Protein AF-A0A8J5L240-F1 (afdb_monomer_lite)

Sequence (210 aa):
MGSSSPYKAAVGHNPSRNGPIWKESAKKPLSAQRRGGAVAVGLLALLLVGMILLATPMNSKGSAAGSLTQFDRKSKRNHVVVVASVRSQPTVEFVDKTEVIWQIPESPPAVVFIAHGCNYRAANFWDRSAHCPHCVGLPEDRLIVLNALGHRFAVIAVSSLGRCWSIEKDVGIAKGILQWWIENHELQKLLSQLWELHPVVILFLRWQRR

Radius of gyration: 29.82 Å; chains: 1; bounding box: 41×69×92 Å

pLDDT: mean 73.36, std 23.27, range [33.47, 98.62]

Organism: Zingiber officinale (NCBI:txid94328)

Foldseek 3Di:
DDDDDDDDDDDDDDDDDDDDDDDDDDDDDDDDDDDDPDPVVVVVVVVVVVVVVVPDDPPDDDDDDDDPPPPVPVVVVVLVVLLVPQDDQWAWDADPNKIKIWDAFPPALAEAEDEDAAQDHLLCLGDQDPNHPPRDPPPVNVSVVSNCVSNRHIYMYIGFPDRHDDPVGRVVVVVVVVVVVCVVVVVVVSCVVVVVPDPVPVVPPVVVPD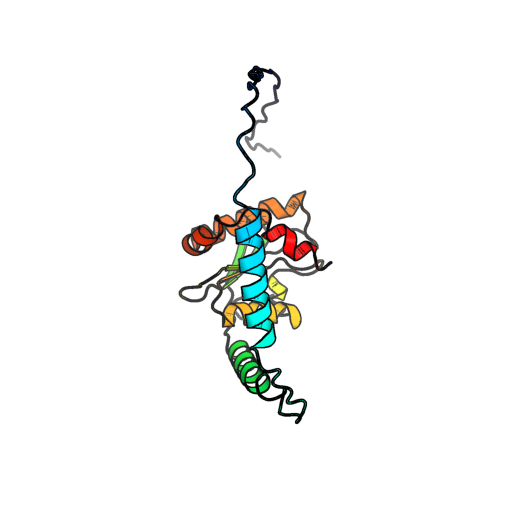

Structure (mmCIF, N/CA/C/O backbone):
data_AF-A0A8J5L240-F1
#
_entry.id   AF-A0A8J5L240-F1
#
loop_
_atom_site.group_PDB
_atom_site.id
_atom_site.type_symbol
_atom_site.label_atom_id
_atom_site.label_alt_id
_atom_site.label_comp_id
_atom_site.label_asym_id
_atom_site.label_entity_id
_atom_site.label_seq_id
_atom_site.pdbx_PDB_ins_code
_atom_site.Cartn_x
_atom_site.Cartn_y
_atom_site.Cartn_z
_atom_site.occupancy
_atom_site.B_iso_or_equiv
_atom_site.auth_seq_id
_atom_site.auth_comp_id
_atom_site.auth_asym_id
_atom_site.auth_atom_id
_atom_site.pdbx_PDB_model_num
ATOM 1 N N . MET A 1 1 ? -3.287 2.514 -39.483 1.00 40.97 1 MET A N 1
ATOM 2 C CA . MET A 1 1 ? -3.194 3.795 -40.216 1.00 40.97 1 MET A CA 1
ATOM 3 C C . MET A 1 1 ? -3.961 4.849 -39.421 1.00 40.97 1 MET A C 1
ATOM 5 O O . MET A 1 1 ? -5.132 4.609 -39.188 1.00 40.97 1 MET A O 1
ATOM 9 N N . GLY A 1 2 ? -3.276 5.916 -38.968 1.00 40.31 2 GLY A N 1
ATOM 10 C CA . GLY A 1 2 ? -3.800 7.170 -38.364 1.00 40.31 2 GLY A CA 1
ATOM 11 C C . GLY A 1 2 ? -4.548 7.038 -37.024 1.00 40.31 2 GLY A C 1
ATOM 12 O O . GLY A 1 2 ? -5.633 6.486 -37.015 1.00 40.31 2 GLY A O 1
ATOM 13 N N . SER A 1 3 ? -4.074 7.395 -35.821 1.00 38.78 3 SER A N 1
ATOM 14 C CA . SER A 1 3 ? -3.373 8.574 -35.265 1.00 38.78 3 SER A CA 1
ATOM 15 C C . SER A 1 3 ? -4.182 9.882 -35.242 1.00 38.78 3 SER A C 1
ATOM 17 O O . SER A 1 3 ? -4.259 10.545 -36.268 1.00 38.78 3 SER A O 1
ATOM 19 N N . SER A 1 4 ? -4.642 10.306 -34.055 1.00 46.09 4 SER A N 1
ATOM 20 C CA . SER A 1 4 ? -4.332 11.638 -33.490 1.00 46.09 4 SER A CA 1
ATOM 21 C C . SER A 1 4 ? -4.937 11.834 -32.091 1.00 46.09 4 SER A C 1
ATOM 23 O O . SER A 1 4 ? -6.152 11.857 -31.919 1.00 46.09 4 SER A O 1
ATOM 25 N N . SER A 1 5 ? -4.044 12.004 -31.115 1.00 40.59 5 SER A N 1
ATOM 26 C CA . SER A 1 5 ? -4.265 12.460 -29.736 1.00 40.59 5 SER A CA 1
ATOM 27 C C . SER A 1 5 ? -4.001 13.974 -29.656 1.00 40.59 5 SER A C 1
ATOM 29 O O . SER A 1 5 ? -3.077 14.427 -30.341 1.00 40.59 5 SER A O 1
ATOM 31 N N . PRO A 1 6 ? -4.728 14.772 -28.846 1.00 51.09 6 PRO A N 1
ATOM 32 C CA . PRO A 1 6 ? -4.444 16.190 -28.696 1.00 51.09 6 PRO A CA 1
ATOM 33 C C . PRO A 1 6 ? -3.848 16.496 -27.313 1.00 51.09 6 PRO A C 1
ATOM 35 O O . PRO A 1 6 ? -4.563 16.854 -26.386 1.00 51.09 6 PRO A O 1
ATOM 38 N N . TYR A 1 7 ? -2.522 16.445 -27.188 1.00 41.25 7 TYR A N 1
ATOM 39 C CA . TYR A 1 7 ? -1.816 17.199 -26.147 1.00 41.25 7 TYR A CA 1
ATOM 40 C C . TYR A 1 7 ? -0.719 18.034 -26.806 1.00 41.25 7 TYR A C 1
ATOM 42 O O . TYR A 1 7 ? 0.295 17.521 -27.274 1.00 41.25 7 TYR A O 1
ATOM 50 N N . LYS A 1 8 ? -0.976 19.343 -26.898 1.00 47.31 8 LYS A N 1
ATOM 51 C CA . LYS A 1 8 ? -0.022 20.349 -27.369 1.00 47.31 8 LYS A CA 1
ATOM 52 C C . LYS A 1 8 ? 0.970 20.679 -26.258 1.00 47.31 8 LYS A C 1
ATOM 54 O O . LYS A 1 8 ? 0.575 21.020 -25.147 1.00 47.31 8 LYS A O 1
ATOM 59 N N . ALA A 1 9 ? 2.248 20.632 -26.615 1.00 38.47 9 ALA A N 1
ATOM 60 C CA . ALA A 1 9 ? 3.350 21.215 -25.870 1.00 38.47 9 ALA A CA 1
ATOM 61 C C . ALA A 1 9 ? 3.319 22.751 -25.967 1.00 38.47 9 ALA A C 1
ATOM 63 O O . ALA A 1 9 ? 3.011 23.300 -27.027 1.00 38.47 9 ALA A O 1
ATOM 64 N N . ALA A 1 10 ? 3.706 23.429 -24.887 1.00 46.34 10 ALA A N 1
ATOM 65 C CA . ALA A 1 10 ? 4.115 24.827 -24.914 1.00 46.34 10 ALA A CA 1
ATOM 66 C C . ALA A 1 10 ? 5.510 24.956 -24.291 1.00 46.34 10 ALA A C 1
ATOM 68 O O . ALA A 1 10 ? 5.803 24.407 -23.230 1.00 46.34 10 ALA A O 1
ATOM 69 N N . VAL A 1 11 ? 6.358 25.644 -25.048 1.00 41.69 11 VAL A N 1
ATOM 70 C CA . VAL A 1 11 ? 7.781 25.916 -24.852 1.00 41.69 11 VAL A CA 1
ATOM 71 C C . VAL A 1 11 ? 7.955 27.111 -23.908 1.00 41.69 11 VAL A C 1
ATOM 73 O O . VAL A 1 11 ? 7.064 27.948 -23.782 1.00 41.69 11 VAL A O 1
ATOM 76 N N . GLY A 1 12 ? 9.087 27.137 -23.203 1.00 39.06 12 GLY A N 1
ATOM 77 C CA . GLY A 1 12 ? 9.331 27.979 -22.035 1.00 39.06 12 GLY A CA 1
ATOM 78 C C . GLY A 1 12 ? 9.670 29.447 -22.290 1.00 39.06 12 GLY A C 1
ATOM 79 O O . GLY A 1 12 ? 9.926 29.863 -23.411 1.00 39.06 12 GLY A O 1
ATOM 80 N N . HIS A 1 13 ? 9.736 30.192 -21.183 1.00 37.59 13 HIS A N 1
ATOM 81 C CA . HIS A 1 13 ? 10.473 31.445 -21.019 1.00 37.59 13 HIS A CA 1
ATOM 82 C C . HIS A 1 13 ? 10.698 31.725 -19.515 1.00 37.59 13 HIS A C 1
ATOM 84 O O . HIS A 1 13 ? 9.761 31.760 -18.726 1.00 37.59 13 HIS A O 1
ATOM 90 N N . ASN A 1 14 ? 11.957 31.933 -19.135 1.00 40.25 14 ASN A N 1
ATOM 91 C CA . ASN A 1 14 ? 12.464 32.606 -17.925 1.00 40.25 14 ASN A CA 1
ATOM 92 C C . ASN A 1 14 ? 13.691 33.396 -18.452 1.00 40.25 14 ASN A C 1
ATOM 94 O O . ASN A 1 14 ? 14.345 32.837 -19.340 1.00 40.25 14 ASN A O 1
ATOM 98 N N . PRO A 1 15 ? 14.062 34.622 -18.013 1.00 47.97 15 PRO A N 1
ATOM 99 C CA . PRO A 1 15 ? 13.986 35.099 -16.631 1.00 47.97 15 PRO A CA 1
ATOM 100 C C . PRO A 1 15 ? 13.636 36.588 -16.430 1.00 47.97 15 PRO A C 1
ATOM 102 O O . PRO A 1 15 ? 13.846 37.417 -17.307 1.00 47.97 15 PRO A O 1
ATOM 105 N N . SER A 1 16 ? 13.235 36.975 -15.214 1.00 37.78 16 SER A N 1
ATOM 106 C CA . SER A 1 16 ? 13.633 38.291 -14.695 1.00 37.78 16 SER A CA 1
ATOM 107 C C . SER A 1 16 ? 13.698 38.335 -13.174 1.00 37.78 16 SER A C 1
ATOM 109 O O . SER A 1 16 ? 12.763 37.977 -12.462 1.00 37.78 16 SER A O 1
ATOM 111 N N . ARG A 1 17 ? 14.856 38.814 -12.719 1.00 48.28 17 ARG A N 1
ATOM 112 C CA . ARG A 1 17 ? 15.214 39.220 -11.360 1.00 48.28 17 ARG A CA 1
ATOM 113 C C . ARG A 1 17 ? 14.280 40.332 -10.894 1.00 48.28 17 ARG A C 1
ATOM 115 O O . ARG A 1 17 ? 13.926 41.167 -11.715 1.00 48.28 17 ARG A O 1
ATOM 122 N N . ASN A 1 18 ? 13.973 40.349 -9.595 1.00 43.91 18 ASN A N 1
ATOM 123 C CA . ASN A 1 18 ? 13.838 41.542 -8.746 1.00 43.91 18 ASN A CA 1
ATOM 124 C C . ASN A 1 18 ? 13.641 41.086 -7.289 1.00 43.91 18 ASN A C 1
ATOM 126 O O . ASN A 1 18 ? 12.533 40.769 -6.869 1.00 43.91 18 ASN A O 1
ATOM 130 N N . GLY A 1 19 ? 14.736 41.012 -6.528 1.00 42.06 19 GLY A N 1
ATOM 131 C CA . GLY A 1 19 ? 14.705 40.829 -5.074 1.00 42.06 19 GLY A CA 1
ATOM 132 C C . GLY A 1 19 ? 14.864 42.180 -4.361 1.00 42.06 19 GLY A C 1
ATOM 133 O O . GLY A 1 19 ? 15.655 43.001 -4.830 1.00 42.06 19 GLY A O 1
ATOM 134 N N . PRO A 1 20 ? 14.143 42.447 -3.259 1.00 45.44 20 PRO A N 1
ATOM 135 C CA . PRO A 1 20 ? 14.285 43.692 -2.515 1.00 45.44 20 PRO A CA 1
ATOM 136 C C . PRO A 1 20 ? 15.550 43.711 -1.641 1.00 45.44 20 PRO A C 1
ATOM 138 O O . PRO A 1 20 ? 15.867 42.765 -0.921 1.00 45.44 20 PRO A O 1
ATOM 141 N N . ILE A 1 21 ? 16.246 44.844 -1.725 1.00 44.38 21 ILE A N 1
ATOM 142 C CA . ILE A 1 21 ? 17.430 45.246 -0.961 1.00 44.38 21 ILE A CA 1
ATOM 143 C C . ILE A 1 21 ? 17.012 45.573 0.480 1.00 44.38 21 ILE A C 1
ATOM 145 O O . ILE A 1 21 ? 16.313 46.559 0.715 1.00 44.38 21 ILE A O 1
ATOM 149 N N . TRP A 1 22 ? 17.468 44.781 1.452 1.00 41.97 22 TRP A N 1
ATOM 150 C CA . TRP A 1 22 ? 17.340 45.102 2.875 1.00 41.97 22 TRP A CA 1
ATOM 151 C C . TRP A 1 22 ? 18.554 45.916 3.332 1.00 41.97 22 TRP A C 1
ATOM 153 O O . TRP A 1 22 ? 19.689 45.455 3.259 1.00 41.97 22 TRP A O 1
ATOM 163 N N . LYS A 1 23 ? 18.304 47.151 3.781 1.00 41.19 23 LYS A N 1
ATOM 164 C CA . LYS A 1 23 ? 19.306 48.043 4.379 1.00 41.19 23 LYS A CA 1
ATOM 165 C C . LYS A 1 23 ? 19.602 47.608 5.816 1.00 41.19 23 LYS A C 1
ATOM 167 O O . LYS A 1 23 ? 18.702 47.582 6.655 1.00 41.19 23 LYS A O 1
ATOM 172 N N . GLU A 1 24 ? 20.868 47.329 6.104 1.00 44.94 24 GLU A N 1
ATOM 173 C CA . GLU A 1 24 ? 21.379 47.136 7.461 1.00 44.94 24 GLU A CA 1
ATOM 174 C C . GLU A 1 24 ? 21.192 48.417 8.280 1.00 44.94 24 GLU A C 1
ATOM 176 O O . GLU A 1 24 ? 21.749 49.471 7.975 1.00 44.94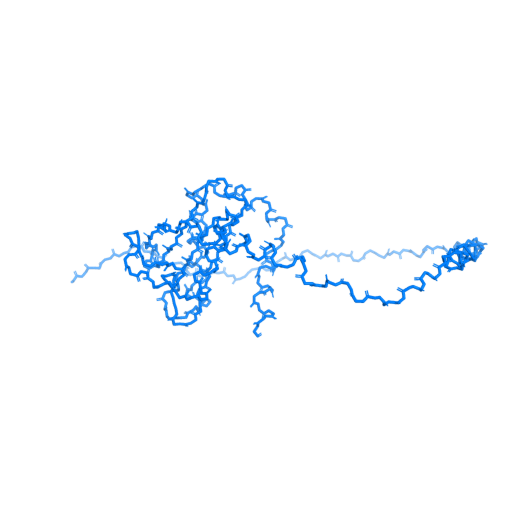 24 GLU A O 1
ATOM 181 N N . SER A 1 25 ? 20.379 48.327 9.332 1.00 50.06 25 SER A N 1
ATOM 182 C CA . SER A 1 25 ? 20.249 49.383 10.332 1.00 50.06 25 SER A CA 1
ATOM 183 C C . SER A 1 25 ? 21.157 49.064 11.515 1.00 50.06 25 SER A C 1
ATOM 185 O O . SER A 1 25 ? 20.955 48.081 12.231 1.00 50.06 25 SER A O 1
ATOM 187 N N . ALA A 1 26 ? 22.166 49.914 11.701 1.00 48.47 26 ALA A N 1
ATOM 188 C CA . ALA A 1 26 ? 23.114 49.887 12.803 1.00 48.47 26 ALA A CA 1
ATOM 189 C C . ALA A 1 26 ? 22.396 49.946 14.163 1.00 48.47 26 ALA A C 1
ATOM 191 O O . ALA A 1 26 ? 21.621 50.865 14.440 1.00 48.47 26 ALA A O 1
ATOM 192 N N . LYS A 1 27 ? 22.681 48.976 15.038 1.00 52.91 27 LYS A N 1
ATOM 193 C CA . LYS A 1 27 ? 22.250 48.992 16.441 1.00 52.91 27 LYS A CA 1
ATOM 194 C C . LYS A 1 27 ? 23.329 49.670 17.288 1.00 52.91 27 LYS A C 1
ATOM 196 O O . LYS A 1 27 ? 24.490 49.273 17.259 1.00 52.91 27 LYS A O 1
ATOM 201 N N . LYS A 1 28 ? 22.929 50.707 18.028 1.00 49.66 28 LYS A N 1
ATOM 202 C CA . LYS A 1 28 ? 23.760 51.425 19.009 1.00 49.66 28 LYS A CA 1
ATOM 203 C C . LYS A 1 28 ? 24.126 50.508 20.193 1.00 49.66 28 LYS A C 1
ATOM 205 O O . LYS A 1 28 ? 23.319 49.645 20.543 1.00 49.66 28 LYS A O 1
ATOM 210 N N . PRO A 1 29 ? 25.291 50.701 20.839 1.00 43.31 29 PRO A N 1
ATOM 211 C CA . PRO A 1 29 ? 25.704 49.884 21.976 1.00 43.31 29 PRO A CA 1
ATOM 212 C C . PRO A 1 29 ? 24.868 50.215 23.219 1.00 43.31 29 PRO A C 1
ATOM 214 O O . PRO A 1 29 ? 24.794 51.373 23.632 1.00 43.31 29 PRO A O 1
ATOM 217 N N . LEU A 1 30 ? 24.250 49.193 23.823 1.00 56.66 30 LEU A N 1
ATOM 218 C CA . LEU A 1 30 ? 23.665 49.313 25.155 1.00 56.66 30 LEU A CA 1
ATOM 219 C C . LEU A 1 30 ? 24.759 49.218 26.220 1.00 56.66 30 LEU A C 1
ATOM 221 O O . LEU A 1 30 ? 25.597 48.318 26.230 1.00 56.66 30 LEU A O 1
ATOM 225 N N . SER A 1 31 ? 24.693 50.193 27.112 1.00 48.00 31 SER A N 1
ATOM 226 C CA . SER A 1 31 ? 25.508 50.433 28.290 1.00 48.00 31 SER A CA 1
ATOM 227 C C . SER A 1 31 ? 25.600 49.246 29.250 1.00 48.00 31 SER A C 1
ATOM 229 O O . SER A 1 31 ? 24.626 48.547 29.523 1.00 48.00 31 SER A O 1
ATOM 231 N N . ALA A 1 32 ? 26.790 49.105 29.830 1.00 53.09 32 ALA A N 1
ATOM 232 C CA . ALA A 1 32 ? 27.123 48.210 30.923 1.00 53.09 32 ALA A CA 1
ATOM 233 C C . ALA A 1 32 ? 26.253 48.463 32.172 1.00 53.09 32 ALA A C 1
ATOM 235 O O . ALA A 1 32 ? 26.312 49.535 32.770 1.00 53.09 32 ALA A O 1
ATOM 236 N N . GLN A 1 33 ? 25.502 47.446 32.604 1.00 46.19 33 GLN A N 1
ATOM 237 C CA . GLN A 1 33 ? 24.712 47.464 33.839 1.00 46.19 33 GLN A CA 1
ATOM 238 C C . GLN A 1 33 ? 25.221 46.375 34.806 1.00 46.19 33 GLN A C 1
ATOM 240 O O . GLN A 1 33 ? 25.010 45.181 34.606 1.00 46.19 33 GLN A O 1
ATOM 245 N N . ARG A 1 34 ? 25.944 46.841 35.834 1.00 43.62 34 ARG A N 1
ATOM 246 C CA . ARG A 1 34 ? 26.212 46.275 37.177 1.00 43.62 34 ARG A CA 1
ATOM 247 C C . ARG A 1 34 ? 26.045 44.755 37.394 1.00 43.62 34 ARG A C 1
ATOM 249 O O . ARG A 1 34 ? 24.961 44.253 37.676 1.00 43.62 34 ARG A O 1
ATOM 256 N N . ARG A 1 35 ? 27.189 44.056 37.443 1.00 52.66 35 ARG A N 1
ATOM 257 C CA . ARG A 1 35 ? 27.380 42.745 38.093 1.00 52.66 35 ARG A CA 1
ATOM 258 C C . ARG A 1 35 ? 27.406 42.925 39.616 1.00 52.66 35 ARG A C 1
ATOM 260 O O . ARG A 1 35 ? 28.213 43.702 40.112 1.00 52.66 35 ARG A O 1
ATOM 267 N N . GLY A 1 36 ? 26.559 42.197 40.344 1.00 46.62 36 GLY A N 1
ATOM 268 C CA . GLY A 1 36 ? 26.600 42.191 41.814 1.00 46.62 36 GLY A CA 1
ATOM 269 C C . GLY A 1 36 ? 25.682 41.199 42.541 1.00 46.62 36 GLY A C 1
ATOM 270 O O . GLY A 1 36 ? 25.883 40.992 43.727 1.00 46.62 36 GLY A O 1
ATOM 271 N N . GLY A 1 37 ? 24.710 40.558 41.871 1.00 51.00 37 GLY A N 1
ATOM 272 C CA . GLY A 1 37 ? 23.744 39.658 42.537 1.00 51.00 37 GLY A CA 1
ATOM 273 C C . GLY A 1 37 ? 23.806 38.170 42.159 1.00 51.00 37 GLY A C 1
ATOM 274 O O . GLY A 1 37 ? 23.233 37.341 42.855 1.00 51.00 37 GLY A O 1
ATOM 275 N N . ALA A 1 38 ? 24.496 37.797 41.075 1.00 52.69 38 ALA A N 1
ATOM 276 C CA . ALA A 1 38 ? 24.389 36.445 40.504 1.00 52.69 38 ALA A CA 1
ATOM 277 C C . ALA A 1 38 ? 25.255 35.375 41.202 1.00 52.69 38 ALA A C 1
ATOM 279 O O . ALA A 1 38 ? 24.983 34.185 41.071 1.00 52.69 38 ALA A O 1
ATOM 280 N N . VAL A 1 39 ? 26.287 35.774 41.953 1.00 56.56 39 VAL A N 1
ATOM 281 C CA . VAL A 1 39 ? 27.244 34.819 42.545 1.00 56.56 39 VAL A CA 1
ATOM 282 C C . VAL A 1 39 ? 26.660 34.127 43.785 1.00 56.56 39 VAL A C 1
ATOM 284 O O . VAL A 1 39 ? 26.880 32.936 43.985 1.00 56.56 39 VAL A O 1
ATOM 287 N N . ALA A 1 40 ? 25.848 34.834 44.577 1.00 56.81 40 ALA A N 1
ATOM 288 C CA . ALA A 1 40 ? 25.258 34.284 45.799 1.00 56.81 40 ALA A CA 1
ATOM 289 C C . ALA A 1 40 ? 24.160 33.238 45.519 1.00 56.81 40 ALA A C 1
ATOM 291 O O . ALA A 1 40 ? 24.070 32.234 46.221 1.00 56.81 40 ALA A O 1
ATOM 292 N N . VAL A 1 41 ? 23.362 33.428 44.460 1.00 60.50 41 VAL A N 1
ATOM 293 C CA . VAL A 1 41 ? 22.270 32.503 44.097 1.00 60.50 41 VAL A CA 1
ATOM 294 C C . VAL A 1 41 ? 22.816 31.190 43.526 1.00 60.50 41 VAL A C 1
ATOM 296 O O . VAL A 1 41 ? 22.300 30.119 43.841 1.00 60.50 41 VAL A O 1
ATOM 299 N N . GLY A 1 42 ? 23.898 31.253 42.740 1.00 66.62 42 GLY A N 1
ATOM 300 C CA . GLY A 1 42 ? 24.542 30.059 42.184 1.00 66.62 42 GLY A CA 1
ATOM 301 C C . GLY A 1 42 ? 25.117 29.131 43.259 1.00 66.62 42 GLY A C 1
ATOM 302 O O . GLY A 1 42 ? 24.939 27.917 43.183 1.00 66.62 42 GLY A O 1
ATOM 303 N N . LEU A 1 43 ? 25.746 29.694 44.296 1.00 67.56 43 LEU A N 1
ATOM 304 C CA . LEU A 1 43 ? 26.303 28.915 45.408 1.00 67.56 43 LEU A CA 1
ATOM 305 C C . LEU A 1 43 ? 25.214 28.231 46.246 1.00 67.56 43 LEU A C 1
ATOM 307 O O . LEU A 1 43 ? 25.375 27.071 46.620 1.00 67.56 43 LEU A O 1
ATOM 311 N N . LEU A 1 44 ? 24.084 28.904 46.487 1.00 72.06 44 LEU A N 1
ATOM 312 C CA . LEU A 1 44 ? 22.970 28.318 47.238 1.00 72.06 44 LEU A CA 1
ATOM 313 C C . LEU A 1 44 ? 22.322 27.142 46.486 1.00 72.06 44 LEU A C 1
ATOM 315 O O . LEU A 1 44 ? 22.012 26.118 47.091 1.00 72.06 44 LEU A O 1
ATOM 319 N N . ALA A 1 45 ? 22.172 27.255 45.162 1.00 76.19 45 ALA A N 1
ATOM 320 C CA . ALA A 1 45 ? 21.632 26.180 44.328 1.00 76.19 45 ALA A CA 1
ATOM 321 C C . ALA A 1 45 ? 22.539 24.935 44.317 1.00 76.19 45 ALA A C 1
ATOM 323 O O . ALA A 1 45 ? 22.045 23.812 44.413 1.00 76.19 45 ALA A O 1
ATOM 324 N N . LEU A 1 46 ? 23.864 25.119 44.260 1.00 76.88 46 LEU A N 1
ATOM 325 C CA . LEU A 1 46 ? 24.824 24.009 44.296 1.00 76.88 46 LEU A CA 1
ATOM 326 C C . LEU A 1 46 ? 24.825 23.280 45.647 1.00 76.88 46 LEU A C 1
ATOM 328 O O . LEU A 1 46 ? 24.885 22.051 45.675 1.00 76.88 46 LEU A O 1
ATOM 332 N N . LEU A 1 47 ? 24.695 24.014 46.758 1.00 80.00 47 LEU A N 1
ATOM 333 C CA . LEU A 1 47 ? 24.581 23.414 48.091 1.00 80.00 47 LEU A CA 1
ATOM 334 C C . LEU A 1 47 ? 23.296 22.585 48.240 1.00 80.00 47 LEU A C 1
ATOM 336 O O . LEU A 1 47 ? 23.339 21.486 48.792 1.00 80.00 47 LEU A O 1
ATOM 340 N N . LEU A 1 48 ? 22.169 23.062 47.700 1.00 79.81 48 LEU A N 1
ATOM 341 C CA . LEU A 1 48 ? 20.902 22.321 47.727 1.00 79.81 48 LEU A CA 1
ATOM 342 C C . LEU A 1 48 ? 20.969 21.021 46.910 1.00 79.81 48 LEU A C 1
ATOM 344 O O . LEU A 1 48 ? 20.523 19.980 47.388 1.00 79.81 48 LEU A O 1
ATOM 348 N N . VAL A 1 49 ? 21.573 21.045 45.717 1.00 80.88 49 VAL A N 1
ATOM 349 C CA . VAL A 1 49 ? 21.760 19.832 44.897 1.00 80.88 49 VAL A CA 1
ATOM 350 C C . VAL A 1 49 ? 22.697 18.832 45.584 1.00 80.88 49 VAL A C 1
ATOM 352 O O . VAL A 1 49 ? 22.405 17.635 45.599 1.00 80.88 49 VAL A O 1
ATOM 355 N N . GLY A 1 50 ? 23.780 19.306 46.209 1.00 77.38 50 GLY A N 1
ATOM 356 C CA . GLY A 1 50 ? 24.697 18.454 46.972 1.00 77.38 50 GLY A CA 1
ATOM 357 C C . GLY A 1 50 ? 24.015 17.743 48.144 1.00 77.38 50 GLY A C 1
ATOM 358 O O . GLY A 1 50 ? 24.199 16.542 48.325 1.00 77.38 50 GLY A O 1
ATOM 359 N N . MET A 1 51 ? 23.161 18.449 48.892 1.00 75.75 51 MET A N 1
ATOM 360 C CA . MET A 1 51 ? 22.400 17.856 49.999 1.00 75.75 51 MET A CA 1
ATOM 361 C C . MET A 1 51 ? 21.388 16.805 49.527 1.00 75.75 51 MET A C 1
ATOM 363 O O . MET A 1 51 ? 21.223 15.786 50.191 1.00 75.75 51 MET A O 1
ATOM 367 N N . ILE A 1 52 ? 20.749 17.005 48.369 1.00 75.94 52 ILE A N 1
ATOM 368 C CA . ILE A 1 52 ? 19.822 16.019 47.789 1.00 75.94 52 ILE A CA 1
ATOM 369 C C . ILE A 1 52 ? 20.573 14.746 47.373 1.00 75.94 52 ILE A C 1
ATOM 371 O O . ILE A 1 52 ? 20.101 13.647 47.653 1.00 75.94 52 ILE A O 1
ATOM 375 N N . LEU A 1 53 ? 21.757 14.875 46.767 1.00 71.44 53 LEU A N 1
ATOM 376 C CA . LEU A 1 53 ? 22.578 13.724 46.369 1.00 71.44 53 LEU A CA 1
ATOM 377 C C . LEU A 1 53 ? 23.158 12.959 47.570 1.00 71.44 53 LEU A C 1
ATOM 379 O O . LEU A 1 53 ? 23.308 11.741 47.503 1.00 71.44 53 LEU A O 1
ATOM 383 N N . LEU A 1 54 ? 23.456 13.649 48.674 1.00 68.88 54 LEU A N 1
ATOM 384 C CA . LEU A 1 54 ? 23.949 13.020 49.905 1.00 68.88 54 LEU A CA 1
ATOM 385 C C . LEU A 1 54 ? 22.830 12.387 50.748 1.00 68.88 54 LEU A C 1
ATOM 387 O O . LEU A 1 54 ? 23.100 11.473 51.524 1.00 68.88 54 LEU A O 1
ATOM 391 N N . ALA A 1 55 ? 21.584 12.845 50.598 1.00 66.88 55 ALA A N 1
ATOM 392 C CA . ALA A 1 55 ? 20.434 12.334 51.344 1.00 66.88 55 ALA A CA 1
ATOM 393 C C . ALA A 1 55 ? 19.704 11.164 50.658 1.00 66.88 55 ALA A C 1
ATOM 395 O O . ALA A 1 55 ? 18.816 10.575 51.275 1.00 66.88 55 ALA A O 1
ATOM 396 N N . THR A 1 56 ? 20.047 10.789 49.419 1.00 62.41 56 THR A N 1
ATOM 397 C CA . THR A 1 56 ? 19.496 9.571 48.803 1.00 62.41 56 THR A CA 1
ATOM 398 C C . THR A 1 56 ? 20.250 8.335 49.302 1.00 62.41 56 THR A C 1
ATOM 400 O O . THR A 1 56 ? 21.420 8.165 48.951 1.00 62.41 56 THR A O 1
ATOM 403 N N . PRO A 1 57 ? 19.625 7.438 50.091 1.00 60.34 57 PRO A N 1
ATOM 404 C CA . PRO A 1 57 ? 20.272 6.204 50.503 1.00 60.34 57 PRO A CA 1
ATOM 405 C C . PRO A 1 57 ? 20.537 5.337 49.271 1.00 60.34 57 PRO A C 1
ATOM 407 O O . PRO A 1 57 ? 19.619 4.978 48.529 1.00 60.34 57 PRO A O 1
ATOM 410 N N . MET A 1 58 ? 21.805 4.984 49.060 1.00 57.47 58 MET A N 1
ATOM 411 C CA . MET A 1 58 ? 22.204 3.968 48.093 1.00 57.47 58 MET A CA 1
ATOM 412 C C . MET A 1 58 ? 21.614 2.626 48.536 1.00 57.47 58 MET A C 1
ATOM 414 O O . MET A 1 58 ? 22.186 1.915 49.359 1.00 57.47 58 MET A O 1
ATOM 418 N N . ASN A 1 59 ? 20.439 2.286 48.007 1.00 51.81 59 ASN A N 1
ATOM 419 C CA . ASN A 1 59 ? 19.818 0.980 48.189 1.00 51.81 59 ASN A CA 1
ATOM 420 C C . ASN A 1 59 ? 20.554 -0.046 47.314 1.00 51.81 59 ASN A C 1
ATOM 422 O O . ASN A 1 59 ? 20.118 -0.394 46.216 1.00 51.81 59 ASN A O 1
ATOM 426 N N . SER A 1 60 ? 21.712 -0.502 47.785 1.00 58.72 60 SER A N 1
ATOM 427 C CA . SER A 1 60 ? 22.445 -1.621 47.208 1.00 58.72 60 SER A CA 1
ATOM 428 C C . SER A 1 60 ? 21.825 -2.938 47.679 1.00 58.72 60 SER A C 1
ATOM 430 O O . SER A 1 60 ? 22.207 -3.524 48.689 1.00 58.72 60 SER A O 1
ATOM 432 N N . LYS A 1 61 ? 20.869 -3.455 46.906 1.00 42.91 61 LYS A N 1
ATOM 433 C CA . LYS A 1 61 ? 20.567 -4.892 46.907 1.00 42.91 61 LYS A CA 1
ATOM 434 C C . LYS A 1 61 ? 20.812 -5.446 45.516 1.00 42.91 61 LYS A C 1
ATOM 436 O O . LYS A 1 61 ? 19.935 -5.464 44.659 1.00 42.91 61 LYS A O 1
ATOM 441 N N . GLY A 1 62 ? 22.056 -5.869 45.313 1.00 43.81 62 GLY A N 1
ATOM 442 C CA . GLY A 1 62 ? 22.430 -6.741 44.216 1.00 43.81 62 GLY A CA 1
ATOM 443 C C . GLY A 1 62 ? 21.922 -8.162 44.459 1.00 43.81 62 GLY A C 1
ATOM 444 O O . GLY A 1 62 ? 22.162 -8.741 45.513 1.00 43.81 62 GLY A O 1
ATOM 445 N N . SER A 1 63 ? 21.266 -8.687 43.425 1.00 47.56 63 SER A N 1
ATOM 446 C CA . SER A 1 63 ? 21.227 -10.091 43.003 1.00 47.56 63 SER A CA 1
ATOM 447 C C . SER A 1 63 ? 20.531 -11.127 43.895 1.00 47.56 63 SER A C 1
ATOM 449 O O . SER A 1 63 ? 21.149 -11.811 44.701 1.00 47.56 63 SER A O 1
ATOM 451 N N . ALA A 1 64 ? 19.273 -11.411 43.551 1.00 38.25 64 ALA A N 1
ATOM 452 C CA . ALA A 1 64 ? 18.843 -12.791 43.343 1.00 38.25 64 ALA A CA 1
ATOM 453 C C . AL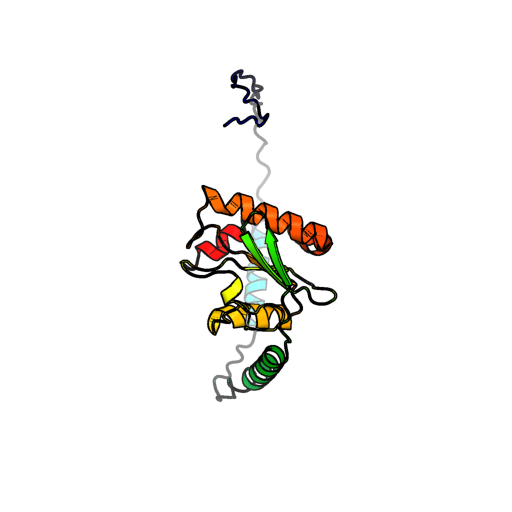A A 1 64 ? 18.099 -12.861 42.003 1.00 38.25 64 ALA A C 1
ATOM 455 O O . ALA A 1 64 ? 17.164 -12.101 41.753 1.00 38.25 64 ALA A O 1
ATOM 456 N N . ALA A 1 65 ? 18.580 -13.729 41.117 1.00 43.62 65 ALA A N 1
ATOM 457 C CA . ALA A 1 65 ? 18.055 -13.979 39.786 1.00 43.62 65 ALA A CA 1
ATOM 458 C C . ALA A 1 65 ? 16.562 -14.350 39.838 1.00 43.62 65 ALA A C 1
ATOM 460 O O . ALA A 1 65 ? 16.195 -15.477 40.158 1.00 43.62 65 ALA A O 1
ATOM 461 N N . GLY A 1 66 ? 15.700 -13.387 39.517 1.00 36.19 66 GLY A N 1
ATOM 462 C CA . GLY A 1 66 ? 14.253 -13.554 39.442 1.00 36.19 66 GLY A CA 1
ATOM 463 C C . GLY A 1 66 ? 13.737 -13.208 38.051 1.00 36.19 66 GLY A C 1
ATOM 464 O O . GLY A 1 66 ? 13.391 -12.067 37.784 1.00 36.19 66 GLY A O 1
ATOM 465 N N . SER A 1 67 ? 13.677 -14.219 37.183 1.00 38.25 67 SER A N 1
ATOM 466 C CA . SER A 1 67 ? 12.708 -14.346 36.084 1.00 38.25 67 SER A CA 1
ATOM 467 C C . SER A 1 67 ? 12.569 -13.162 35.104 1.00 38.25 67 SER A C 1
ATOM 469 O O . SER A 1 67 ? 11.528 -12.514 35.013 1.00 38.25 67 SER A O 1
ATOM 471 N N . LEU A 1 68 ? 13.569 -12.976 34.236 1.00 38.28 68 LEU A N 1
ATOM 472 C CA . LEU A 1 68 ? 13.416 -12.214 32.983 1.00 38.28 68 LEU A CA 1
ATOM 473 C C . LEU A 1 68 ? 12.607 -12.986 31.906 1.00 38.28 68 LEU A C 1
ATOM 475 O O . LEU A 1 68 ? 12.573 -12.591 30.746 1.00 38.28 68 LEU A O 1
ATOM 479 N N . THR A 1 69 ? 11.969 -14.112 32.246 1.00 41.94 69 THR A N 1
ATOM 480 C CA . THR A 1 69 ? 11.344 -15.034 31.276 1.00 41.94 69 THR A CA 1
ATOM 481 C C . THR A 1 69 ? 9.814 -15.076 31.337 1.00 41.94 69 THR A C 1
ATOM 483 O O . THR A 1 69 ? 9.187 -15.749 30.514 1.00 41.94 69 THR A O 1
ATOM 486 N N . GLN A 1 70 ? 9.178 -14.338 32.255 1.00 42.22 70 GLN A N 1
ATOM 487 C CA . GLN A 1 70 ? 7.724 -14.417 32.450 1.00 42.22 70 GLN A CA 1
ATOM 488 C C . GLN A 1 70 ? 6.922 -13.336 31.706 1.00 42.22 70 GLN A C 1
ATOM 490 O O . GLN A 1 70 ? 5.801 -13.612 31.274 1.00 42.22 70 GLN A O 1
ATOM 495 N N . PHE A 1 71 ? 7.493 -12.149 31.468 1.00 43.19 71 PHE A N 1
ATOM 496 C CA . PHE A 1 71 ? 6.786 -11.059 30.774 1.00 43.19 71 PHE A CA 1
ATOM 497 C C . PHE A 1 71 ? 6.699 -11.215 29.246 1.00 43.19 71 PHE A C 1
ATOM 499 O O . PHE A 1 71 ? 5.862 -10.577 28.616 1.00 43.19 71 PHE A O 1
ATOM 506 N N . ASP A 1 72 ? 7.476 -12.118 28.646 1.00 53.34 72 ASP A N 1
ATOM 507 C CA . ASP A 1 72 ? 7.527 -12.267 27.184 1.00 53.34 72 ASP A CA 1
ATOM 508 C C . ASP A 1 72 ? 6.681 -13.453 26.668 1.00 53.34 72 ASP A C 1
ATOM 510 O O . ASP A 1 72 ? 6.142 -13.433 25.563 1.00 53.34 72 ASP A O 1
ATOM 514 N N . ARG A 1 73 ? 6.451 -14.490 27.489 1.00 52.38 73 ARG A N 1
ATOM 515 C CA . ARG A 1 73 ? 5.756 -15.715 27.040 1.00 52.38 73 ARG A CA 1
ATOM 516 C C . ARG A 1 73 ? 4.248 -15.539 26.848 1.00 52.38 73 ARG A C 1
ATOM 518 O O . ARG A 1 73 ? 3.687 -16.096 25.907 1.00 52.38 73 ARG A O 1
ATOM 525 N N . LYS A 1 74 ? 3.587 -14.782 27.731 1.00 48.47 74 LYS A N 1
ATOM 526 C CA . LYS A 1 74 ? 2.133 -14.541 27.653 1.00 48.47 74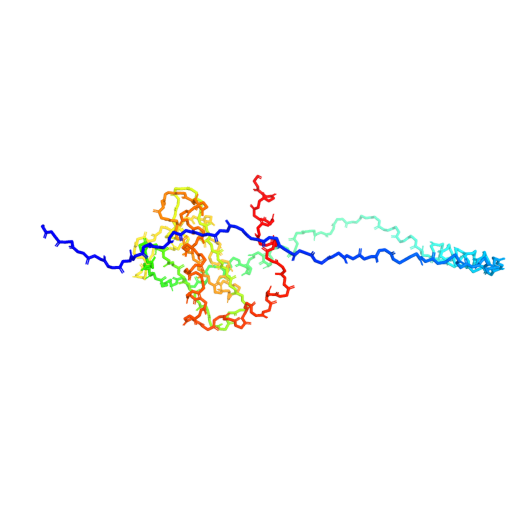 LYS A CA 1
ATOM 527 C C . LYS A 1 74 ? 1.798 -13.551 26.536 1.00 48.47 74 LYS A C 1
ATOM 529 O O . LYS A 1 74 ? 0.861 -13.792 25.784 1.00 48.47 74 LYS A O 1
ATOM 534 N N . SER A 1 75 ? 2.613 -12.505 26.383 1.00 58.84 75 SER A N 1
ATOM 535 C CA . SER A 1 75 ? 2.477 -11.519 25.305 1.00 58.84 75 SER A CA 1
ATOM 536 C C . SER A 1 75 ? 2.703 -12.154 23.930 1.00 58.84 75 SER A C 1
ATOM 538 O O . SER A 1 75 ? 1.820 -12.071 23.080 1.00 58.84 75 SER A O 1
ATOM 540 N N . LYS A 1 76 ? 3.798 -12.911 23.738 1.00 59.72 76 LYS A N 1
ATOM 541 C CA . LYS A 1 76 ? 4.048 -13.645 22.482 1.00 59.72 76 LYS A CA 1
ATOM 542 C C . LYS A 1 76 ? 2.954 -14.652 22.158 1.00 59.72 76 LYS A C 1
ATOM 544 O O . LYS A 1 76 ? 2.527 -14.726 21.014 1.00 59.72 76 LYS A O 1
ATOM 549 N N . ARG A 1 77 ? 2.469 -15.417 23.144 1.00 62.59 77 ARG A N 1
ATOM 550 C CA . ARG A 1 77 ? 1.396 -16.393 22.903 1.00 62.59 77 ARG A CA 1
ATOM 551 C C . ARG A 1 77 ? 0.097 -15.702 22.487 1.00 62.59 77 ARG A C 1
ATOM 553 O O . ARG A 1 77 ? -0.529 -16.144 21.533 1.00 62.59 77 ARG A O 1
ATOM 560 N N . ASN A 1 78 ? -0.272 -14.605 23.145 1.00 65.00 78 ASN A N 1
ATOM 561 C CA . ASN A 1 78 ? -1.462 -13.838 22.780 1.00 65.00 78 ASN A CA 1
ATOM 562 C C . ASN A 1 78 ? -1.313 -13.185 21.397 1.00 65.00 78 ASN A C 1
ATOM 564 O O . ASN A 1 78 ? -2.243 -13.233 20.602 1.00 65.00 78 ASN A O 1
ATOM 568 N N . HIS A 1 79 ? -0.138 -12.633 21.088 1.00 65.94 79 HIS A N 1
ATOM 569 C CA . HIS A 1 79 ? 0.161 -12.018 19.794 1.00 65.94 79 HIS A CA 1
ATOM 570 C C . HIS A 1 79 ? 0.095 -13.029 18.644 1.00 65.94 79 HIS A C 1
ATOM 572 O O . HIS A 1 79 ? -0.594 -12.788 17.657 1.00 65.94 79 HIS A O 1
ATOM 578 N N . VAL A 1 80 ? 0.704 -14.205 18.811 1.00 67.31 80 VAL A N 1
ATOM 579 C CA . VAL A 1 80 ? 0.650 -15.291 17.820 1.00 67.31 80 VAL A CA 1
ATOM 580 C C . VAL A 1 80 ? -0.786 -15.774 17.595 1.00 67.31 80 VAL A C 1
ATOM 582 O O . VAL A 1 80 ? -1.169 -16.016 16.455 1.00 67.31 80 VAL A O 1
ATOM 585 N N . VAL A 1 81 ? -1.602 -15.872 18.649 1.00 63.56 81 VAL A N 1
ATOM 586 C CA . VAL A 1 81 ? -3.022 -16.254 18.532 1.00 63.56 81 VAL A CA 1
ATOM 587 C C . VAL A 1 81 ? -3.835 -15.188 17.788 1.00 63.56 81 VAL A C 1
ATOM 589 O O . VAL A 1 81 ? -4.674 -15.532 16.954 1.00 63.56 81 VAL A O 1
ATOM 592 N N . VAL A 1 82 ? -3.569 -13.901 18.030 1.00 67.69 82 VAL A N 1
ATOM 593 C CA . VAL A 1 82 ? -4.208 -12.807 17.283 1.00 67.69 82 VAL A CA 1
ATOM 594 C C . VAL A 1 82 ? -3.824 -12.892 15.808 1.00 67.69 82 VAL A C 1
ATOM 596 O O . VAL A 1 82 ? -4.711 -13.017 14.975 1.00 67.69 82 VAL A O 1
ATOM 599 N N . VAL A 1 83 ? -2.531 -12.944 15.476 1.00 69.88 83 VAL A N 1
ATOM 600 C CA . VAL A 1 83 ? -2.047 -13.036 14.084 1.00 69.88 83 VAL A CA 1
ATOM 601 C C . VAL A 1 83 ? -2.608 -14.271 13.363 1.00 69.88 83 VAL A C 1
ATOM 603 O O . VAL A 1 83 ? -3.011 -14.164 12.209 1.00 69.88 83 VAL A O 1
ATOM 606 N N . ALA A 1 84 ? -2.705 -15.420 14.040 1.00 64.44 84 ALA A N 1
ATOM 607 C CA . ALA A 1 84 ? -3.256 -16.653 13.469 1.00 64.44 84 ALA A CA 1
ATOM 608 C C . ALA A 1 84 ? -4.778 -16.613 13.225 1.00 64.44 84 ALA A C 1
ATOM 610 O O . ALA A 1 84 ? -5.286 -17.404 12.434 1.00 64.44 84 ALA A O 1
ATOM 611 N N . SER A 1 85 ? -5.508 -15.719 13.897 1.00 69.56 85 SER A N 1
ATOM 612 C CA . SER A 1 85 ? -6.961 -15.557 13.733 1.00 69.56 85 SER A CA 1
ATOM 613 C C . SER A 1 85 ? -7.346 -14.397 12.810 1.00 69.56 85 SER A C 1
ATOM 615 O O . SER A 1 85 ? -8.518 -14.272 12.447 1.00 69.56 85 SER A O 1
ATOM 617 N N . VAL A 1 86 ? -6.382 -13.573 12.378 1.00 82.12 86 VAL A N 1
ATOM 618 C CA . VAL A 1 86 ? -6.622 -12.514 11.393 1.00 82.12 86 VAL A CA 1
ATOM 619 C C . VAL A 1 86 ? -7.017 -13.139 10.059 1.00 82.12 86 VAL A C 1
ATOM 621 O O . VAL A 1 86 ? -6.209 -13.757 9.366 1.00 82.12 86 VAL A O 1
ATOM 624 N N . ARG A 1 87 ? -8.272 -12.926 9.659 1.00 80.75 87 ARG A N 1
ATOM 625 C CA . ARG A 1 87 ? -8.753 -13.337 8.344 1.00 80.75 87 ARG A CA 1
ATOM 626 C C . ARG A 1 87 ? -8.306 -12.326 7.288 1.00 80.75 87 ARG A C 1
ATOM 628 O O . ARG A 1 87 ? -8.820 -11.209 7.214 1.00 80.75 87 ARG A O 1
ATOM 635 N N . SER A 1 88 ? -7.361 -12.752 6.460 1.00 84.50 88 SER A N 1
ATOM 636 C CA . SER A 1 88 ? -6.889 -12.008 5.297 1.00 84.50 88 SER A CA 1
ATOM 637 C C . SER A 1 88 ? -7.845 -12.221 4.113 1.00 84.50 88 SER A C 1
ATOM 639 O O . SER A 1 88 ? -7.962 -13.325 3.581 1.00 84.50 88 SER A O 1
ATOM 641 N N . GLN A 1 89 ? -8.588 -11.180 3.745 1.00 92.19 89 GLN A N 1
ATOM 642 C CA . GLN A 1 89 ? -9.487 -11.137 2.586 1.00 92.19 89 GLN A CA 1
ATOM 643 C C . GLN A 1 89 ? -9.205 -9.840 1.828 1.00 92.19 89 GLN A C 1
ATOM 645 O O . GLN A 1 89 ? -9.913 -8.853 2.029 1.00 92.19 89 GLN A O 1
ATOM 650 N N . PRO A 1 90 ? -8.123 -9.811 1.034 1.00 97.06 90 PRO A N 1
ATOM 651 C CA . PRO A 1 90 ? -7.735 -8.603 0.333 1.00 97.06 90 PRO A CA 1
ATOM 652 C C . PRO A 1 90 ? -8.710 -8.245 -0.782 1.00 97.06 90 PRO A C 1
ATOM 654 O O . PRO A 1 90 ? -9.267 -9.124 -1.437 1.00 97.06 90 PRO A O 1
ATOM 657 N N . THR A 1 91 ? -8.797 -6.956 -1.076 1.00 98.19 91 THR A N 1
ATOM 658 C CA . THR A 1 91 ? -9.248 -6.447 -2.369 1.00 98.19 91 THR A CA 1
ATOM 659 C C . THR A 1 91 ? -8.039 -6.334 -3.293 1.00 98.19 91 THR A C 1
ATOM 661 O O . THR A 1 91 ? -6.991 -5.831 -2.882 1.00 98.19 91 THR A O 1
ATOM 664 N N . VAL A 1 92 ? -8.176 -6.799 -4.536 1.00 98.06 92 VAL A N 1
ATOM 665 C CA . VAL A 1 92 ? -7.139 -6.686 -5.568 1.00 98.06 92 VAL A CA 1
ATOM 666 C C . VAL A 1 92 ? -7.640 -5.803 -6.698 1.00 98.06 92 VAL A C 1
ATOM 668 O O . VAL A 1 92 ? -8.689 -6.075 -7.278 1.00 98.06 92 VAL A O 1
ATOM 671 N N . GLU A 1 93 ? -6.852 -4.794 -7.053 1.00 97.06 93 GLU A N 1
ATOM 672 C CA . GLU A 1 93 ? -7.143 -3.875 -8.148 1.00 97.06 93 GLU A CA 1
ATOM 673 C C . GLU A 1 93 ? -5.896 -3.587 -8.990 1.00 97.06 93 GLU A C 1
ATOM 675 O O . GLU A 1 93 ? -4.756 -3.772 -8.555 1.00 97.06 93 GLU A O 1
ATOM 680 N N . PHE A 1 94 ? -6.120 -3.119 -10.218 1.00 96.50 94 PHE A N 1
ATOM 681 C CA . PHE A 1 94 ? -5.070 -2.618 -11.097 1.00 96.50 94 PHE A CA 1
ATOM 682 C C . PHE A 1 94 ? -5.343 -1.154 -11.432 1.00 96.50 94 PHE A C 1
ATOM 684 O O . PHE A 1 94 ? -6.260 -0.853 -12.193 1.00 96.50 94 PHE A O 1
ATOM 691 N N . VAL A 1 95 ? -4.514 -0.258 -10.901 1.00 95.06 95 VAL A N 1
ATOM 692 C CA . VAL A 1 95 ? -4.578 1.185 -11.163 1.00 95.06 95 VAL A CA 1
ATOM 693 C C . VAL A 1 95 ? -3.423 1.537 -12.089 1.00 95.06 95 VAL A C 1
ATOM 695 O O . VAL A 1 95 ? -2.268 1.308 -11.745 1.00 95.06 95 VAL A O 1
ATOM 698 N N . ASP A 1 96 ? -3.707 2.011 -13.302 1.00 89.06 96 ASP A N 1
ATOM 699 C CA . ASP A 1 96 ? -2.684 2.337 -14.311 1.00 89.06 96 ASP A CA 1
ATOM 700 C C . ASP A 1 96 ? -1.646 1.221 -14.527 1.00 89.06 96 ASP A C 1
ATOM 702 O O . ASP A 1 96 ? -0.435 1.447 -14.558 1.00 89.06 96 ASP A O 1
ATOM 706 N N . LYS A 1 97 ? -2.132 -0.022 -14.680 1.00 92.75 97 LYS A N 1
ATOM 707 C CA . LYS A 1 97 ? -1.325 -1.257 -14.830 1.00 92.75 97 LYS A CA 1
ATOM 708 C C . LYS A 1 97 ? -0.503 -1.636 -13.593 1.00 92.75 97 LYS A C 1
ATOM 710 O O . LYS A 1 97 ? 0.242 -2.614 -13.636 1.00 92.75 97 LYS A O 1
ATOM 715 N N . THR A 1 98 ? -0.663 -0.905 -12.500 1.00 96.81 98 THR A N 1
ATOM 716 C CA . THR A 1 98 ? -0.023 -1.186 -11.223 1.00 96.81 98 THR A CA 1
ATOM 717 C C . THR A 1 98 ? -0.953 -2.017 -10.362 1.00 96.81 98 THR A C 1
ATOM 719 O O . THR A 1 98 ? -2.086 -1.631 -10.104 1.00 96.81 98 THR A O 1
ATOM 722 N N . GLU A 1 99 ? -0.470 -3.169 -9.914 1.00 97.88 99 GLU A N 1
ATOM 723 C CA . GLU A 1 99 ? -1.203 -4.021 -8.984 1.00 97.88 99 GLU A CA 1
ATOM 724 C C . GLU A 1 99 ? -1.216 -3.396 -7.587 1.00 97.88 99 GLU A C 1
ATOM 726 O O . GLU A 1 99 ? -0.160 -3.100 -7.015 1.00 97.88 99 GLU A O 1
ATOM 731 N N . VAL A 1 100 ? -2.416 -3.237 -7.043 1.00 98.38 100 VAL A N 1
ATOM 732 C CA . VAL A 1 100 ? -2.683 -2.690 -5.717 1.00 98.38 100 VAL A CA 1
ATOM 733 C C . VAL A 1 100 ? -3.508 -3.715 -4.953 1.00 98.38 100 VAL A C 1
ATOM 735 O O . VAL A 1 100 ? -4.549 -4.164 -5.429 1.00 98.38 100 VAL A O 1
ATOM 738 N N . ILE A 1 101 ? -3.038 -4.107 -3.772 1.00 98.62 101 ILE A N 1
ATOM 739 C CA . ILE A 1 101 ? -3.732 -5.078 -2.924 1.00 98.62 101 ILE A CA 1
ATOM 740 C C . ILE A 1 101 ? -3.876 -4.497 -1.529 1.00 98.62 101 ILE A C 1
ATOM 742 O O . ILE A 1 101 ? -2.883 -4.082 -0.926 1.00 98.62 101 ILE A O 1
ATOM 746 N N . TRP A 1 102 ? -5.098 -4.462 -1.010 1.00 98.50 102 TRP A N 1
ATOM 747 C CA . TRP A 1 102 ? -5.386 -3.776 0.242 1.00 98.50 102 TRP A CA 1
ATOM 748 C C . TRP A 1 102 ? -6.470 -4.469 1.070 1.00 98.50 102 TRP A C 1
ATOM 750 O O . TRP A 1 102 ? -7.266 -5.249 0.557 1.00 98.50 102 TRP A O 1
ATOM 760 N N . GLN A 1 103 ? -6.509 -4.173 2.369 1.00 98.06 103 GLN A N 1
ATOM 761 C CA . GLN A 1 103 ? -7.615 -4.534 3.262 1.00 98.06 103 GLN A CA 1
ATOM 762 C C . GLN A 1 103 ? -7.786 -3.439 4.318 1.00 98.06 103 GLN A C 1
ATOM 764 O O . GLN A 1 103 ? -6.808 -2.979 4.915 1.00 98.06 103 GLN A O 1
ATOM 769 N N . ILE A 1 104 ? -9.033 -3.035 4.557 1.00 96.81 104 ILE A N 1
ATOM 770 C CA . ILE A 1 104 ? -9.396 -1.990 5.518 1.00 96.81 104 ILE A CA 1
ATOM 771 C C . ILE A 1 104 ? -10.269 -2.623 6.611 1.00 96.81 104 ILE A C 1
ATOM 773 O O . ILE A 1 104 ? -11.395 -3.030 6.327 1.00 96.81 104 ILE A O 1
ATOM 777 N N . PRO A 1 105 ? -9.764 -2.757 7.850 1.00 95.12 105 PRO A N 1
ATOM 778 C CA . PRO A 1 105 ? -10.582 -3.117 9.006 1.00 95.12 105 PRO A CA 1
ATOM 779 C C . PRO A 1 105 ? -11.600 -2.023 9.344 1.00 95.12 105 PRO A C 1
ATOM 781 O O . PRO A 1 105 ? -11.439 -0.872 8.950 1.00 95.12 105 PRO A O 1
ATOM 784 N N . GLU A 1 106 ? -12.619 -2.357 10.133 1.00 92.75 106 GLU A N 1
ATOM 785 C CA . GLU A 1 106 ? -13.566 -1.362 10.637 1.00 92.75 106 GLU A CA 1
ATOM 786 C C . GLU A 1 106 ? -12.867 -0.353 11.565 1.00 92.75 106 GLU A C 1
ATOM 788 O O . GLU A 1 106 ? -12.175 -0.737 12.514 1.00 92.75 106 GLU A O 1
ATOM 793 N N . SER A 1 107 ? -13.087 0.941 11.309 1.00 90.81 107 SER A N 1
ATOM 794 C CA . SER A 1 107 ? -12.526 2.057 12.088 1.00 90.81 107 SER A CA 1
ATOM 795 C C . SER A 1 107 ? -11.003 1.952 12.299 1.00 90.81 107 SER A C 1
ATOM 797 O O . SER A 1 107 ? -10.541 1.846 13.443 1.00 90.81 107 SER A O 1
ATOM 799 N N . PRO A 1 108 ? -10.200 1.951 11.217 1.00 94.94 108 PRO A N 1
ATOM 800 C CA . PRO A 1 108 ? -8.762 1.753 11.323 1.00 94.94 108 PRO A CA 1
ATOM 801 C C . PRO A 1 108 ? -8.103 2.968 12.000 1.00 94.94 108 PRO A C 1
ATOM 803 O O . PRO A 1 108 ? -8.381 4.098 11.608 1.00 94.94 108 PRO A O 1
ATOM 806 N N . PRO A 1 109 ? -7.210 2.787 12.992 1.00 93.00 109 PRO A N 1
ATOM 807 C CA . PRO A 1 109 ? -6.557 3.907 13.673 1.00 93.00 109 PRO A CA 1
ATOM 808 C C . PRO A 1 109 ? -5.328 4.439 12.920 1.00 93.00 109 PRO A C 1
ATOM 810 O O . PRO A 1 109 ? -4.798 5.485 13.278 1.00 93.00 109 PRO A O 1
ATOM 813 N N . ALA A 1 110 ? -4.843 3.713 11.908 1.00 93.56 110 ALA A N 1
ATOM 814 C CA . ALA A 1 110 ? -3.693 4.097 11.096 1.00 93.56 110 ALA A CA 1
ATOM 815 C C . ALA A 1 110 ? -3.703 3.383 9.736 1.00 93.56 110 ALA A C 1
ATOM 817 O O . ALA A 1 110 ? -4.418 2.395 9.541 1.00 93.56 110 ALA A O 1
ATOM 818 N N . VAL A 1 111 ? -2.856 3.871 8.825 1.00 95.50 111 VAL A N 1
ATOM 819 C CA . VAL A 1 111 ? -2.598 3.293 7.501 1.00 95.50 111 VAL A CA 1
ATOM 820 C C . VAL A 1 111 ? -1.164 2.767 7.430 1.00 95.50 111 VAL A C 1
ATOM 822 O O . VAL A 1 111 ? -0.222 3.457 7.818 1.00 95.50 111 VAL A O 1
ATOM 825 N N . VAL A 1 112 ? -0.989 1.568 6.877 1.00 96.75 112 VAL A N 1
ATOM 826 C CA . VAL A 1 112 ? 0.309 0.973 6.549 1.00 96.75 112 VAL A CA 1
ATOM 827 C C . VAL A 1 112 ? 0.427 0.838 5.035 1.00 96.75 112 VAL A C 1
ATOM 829 O O . VAL A 1 112 ? -0.250 0.022 4.414 1.00 96.75 112 VAL A O 1
ATOM 832 N N . PHE A 1 113 ? 1.333 1.621 4.453 1.00 97.25 113 PHE A N 1
ATOM 833 C CA . PHE A 1 113 ? 1.761 1.465 3.067 1.00 97.25 113 PHE A CA 1
ATOM 834 C C . PHE A 1 113 ? 2.958 0.511 2.977 1.00 97.25 113 PHE A C 1
ATOM 836 O O . PHE A 1 113 ? 3.960 0.677 3.681 1.00 97.25 113 PHE A O 1
ATOM 843 N N . ILE A 1 114 ? 2.875 -0.466 2.076 1.00 97.81 114 ILE A N 1
ATOM 844 C CA . ILE A 1 114 ? 3.901 -1.482 1.865 1.00 97.81 114 ILE A CA 1
ATOM 845 C C . ILE A 1 114 ? 4.445 -1.387 0.437 1.00 97.81 114 ILE A C 1
ATOM 847 O O . ILE A 1 114 ? 3.754 -1.653 -0.543 1.00 97.81 114 ILE A O 1
ATOM 851 N N . ALA A 1 115 ? 5.737 -1.071 0.347 1.00 96.50 115 ALA A N 1
ATOM 852 C CA . ALA A 1 115 ? 6.534 -1.193 -0.866 1.00 96.50 115 ALA A CA 1
ATOM 853 C C . ALA A 1 115 ? 7.370 -2.481 -0.823 1.00 96.50 115 ALA A C 1
ATOM 855 O O . ALA A 1 115 ? 8.128 -2.694 0.134 1.00 96.50 115 ALA A O 1
ATOM 856 N N . HIS A 1 116 ? 7.241 -3.313 -1.858 1.00 96.56 116 HIS A N 1
ATOM 857 C CA . HIS A 1 116 ? 7.942 -4.596 -1.971 1.00 96.56 116 HIS A CA 1
ATOM 858 C C . HIS A 1 116 ? 9.454 -4.441 -2.221 1.00 96.56 116 HIS A C 1
ATOM 860 O O . HIS A 1 116 ? 9.927 -3.395 -2.668 1.00 96.56 116 HIS A O 1
ATOM 866 N 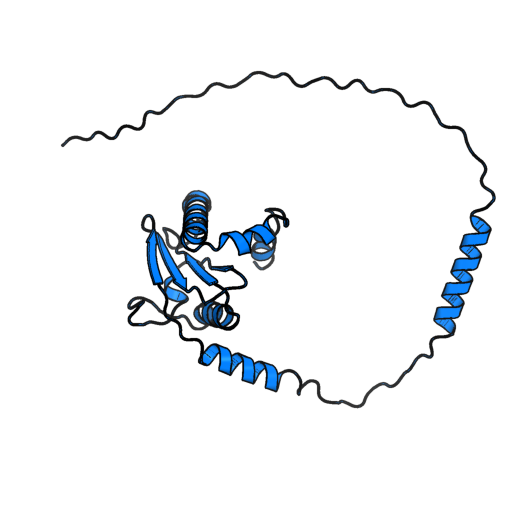N . GLY A 1 117 ? 10.231 -5.494 -1.957 1.00 94.62 117 GLY A N 1
ATOM 867 C CA . GLY A 1 117 ? 11.640 -5.572 -2.364 1.00 94.62 117 GLY A CA 1
ATOM 868 C C . GLY A 1 117 ? 11.815 -5.897 -3.855 1.00 94.62 117 GLY A C 1
ATOM 869 O O . GLY A 1 117 ? 10.879 -6.324 -4.520 1.00 94.62 117 GLY A O 1
ATOM 870 N N . CYS A 1 118 ? 13.021 -5.743 -4.399 1.00 95.94 118 CYS A N 1
ATOM 871 C CA . CYS A 1 118 ? 13.315 -6.141 -5.782 1.00 95.94 118 CYS A CA 1
ATOM 872 C C . CYS A 1 118 ? 12.949 -7.608 -6.075 1.00 95.94 118 CYS A C 1
ATOM 874 O O . CYS A 1 118 ? 13.246 -8.484 -5.271 1.00 95.94 118 CYS A O 1
ATOM 876 N N . ASN A 1 119 ? 12.385 -7.864 -7.258 1.00 95.31 119 ASN A N 1
ATOM 877 C CA . ASN A 1 119 ? 11.847 -9.143 -7.749 1.00 95.31 119 ASN A CA 1
ATOM 878 C C . ASN A 1 119 ? 10.589 -9.659 -7.031 1.00 95.31 119 ASN A C 1
ATOM 880 O O . ASN A 1 119 ? 10.121 -10.750 -7.349 1.00 95.31 119 ASN A O 1
ATOM 884 N N . TYR A 1 120 ? 10.023 -8.873 -6.120 1.00 96.50 120 TYR A N 1
ATOM 885 C CA . TYR A 1 120 ? 8.749 -9.163 -5.468 1.00 96.50 120 TYR A CA 1
ATOM 886 C C . TYR A 1 120 ? 7.639 -8.255 -6.006 1.00 96.50 120 TYR A C 1
ATOM 888 O O . TYR A 1 120 ? 7.868 -7.441 -6.901 1.00 96.50 120 TYR A O 1
ATOM 896 N N . ARG A 1 121 ? 6.422 -8.438 -5.497 1.00 97.50 121 ARG A N 1
ATOM 897 C CA . ARG A 1 121 ? 5.186 -7.746 -5.880 1.00 97.50 121 ARG A CA 1
ATOM 898 C C . ARG A 1 121 ? 4.262 -7.616 -4.669 1.00 97.50 121 ARG A C 1
ATOM 900 O O . ARG A 1 121 ? 4.454 -8.295 -3.660 1.00 97.50 121 ARG A O 1
ATOM 907 N N . ALA A 1 122 ? 3.215 -6.802 -4.781 1.00 97.94 122 ALA A N 1
ATOM 908 C CA . ALA A 1 122 ? 2.160 -6.702 -3.770 1.00 97.94 122 ALA A CA 1
ATOM 909 C C . ALA A 1 122 ? 1.553 -8.077 -3.421 1.00 97.94 122 ALA A C 1
ATOM 911 O O . ALA A 1 122 ? 1.333 -8.375 -2.249 1.00 97.94 122 ALA A O 1
ATOM 912 N N . ALA A 1 123 ? 1.382 -8.955 -4.417 1.00 98.00 123 ALA A N 1
ATOM 913 C CA . ALA A 1 123 ? 0.861 -10.317 -4.260 1.00 98.00 123 ALA A CA 1
ATOM 914 C C . ALA A 1 123 ? 1.682 -11.230 -3.320 1.00 98.00 123 ALA A C 1
ATOM 916 O O . ALA A 1 123 ? 1.182 -12.264 -2.875 1.00 98.00 123 ALA A O 1
ATOM 917 N N . ASN A 1 124 ? 2.931 -10.876 -2.990 1.00 98.12 124 ASN A N 1
ATOM 918 C CA . ASN A 1 124 ? 3.752 -11.649 -2.052 1.00 98.12 124 ASN A CA 1
ATOM 919 C C . ASN A 1 124 ? 3.322 -11.483 -0.587 1.00 98.12 124 ASN A C 1
ATOM 921 O O . ASN A 1 124 ? 3.586 -12.374 0.214 1.00 98.12 124 ASN A O 1
ATOM 925 N N . PHE A 1 125 ? 2.636 -10.388 -0.247 1.00 97.62 125 PHE A N 1
ATOM 926 C CA . PHE A 1 125 ? 2.245 -10.046 1.126 1.00 97.62 125 PHE A CA 1
ATOM 927 C C . PHE A 1 125 ? 0.930 -10.691 1.586 1.00 97.62 125 PHE A C 1
ATOM 929 O O . PHE A 1 125 ? 0.534 -10.537 2.738 1.00 97.62 125 PHE A O 1
ATOM 936 N N . TRP A 1 126 ? 0.234 -11.393 0.697 1.00 97.69 126 TRP A N 1
ATOM 937 C CA . TRP A 1 126 ? -1.107 -11.917 0.935 1.00 97.69 126 TRP A CA 1
ATOM 938 C C . TRP A 1 126 ? -1.130 -13.406 0.626 1.00 97.69 126 TRP A C 1
ATOM 940 O O . TRP A 1 126 ? -0.479 -13.844 -0.320 1.00 97.69 126 TRP A O 1
ATOM 950 N N . ASP A 1 127 ? -1.867 -14.188 1.410 1.00 95.06 127 ASP A N 1
ATOM 951 C CA . ASP A 1 127 ? -2.035 -15.613 1.133 1.00 95.06 127 ASP A CA 1
ATOM 952 C C . ASP A 1 127 ? -2.977 -15.826 -0.062 1.00 95.06 127 ASP A C 1
ATOM 954 O O . ASP A 1 127 ? -3.900 -15.043 -0.318 1.00 95.06 127 ASP A O 1
ATOM 958 N N . ARG A 1 128 ? -2.763 -16.925 -0.794 1.00 95.75 128 ARG A N 1
ATOM 959 C CA . ARG A 1 128 ? -3.680 -17.347 -1.855 1.00 95.75 128 ARG A CA 1
ATOM 960 C C . ARG A 1 128 ? -5.076 -17.569 -1.277 1.00 95.75 128 ARG A C 1
ATOM 962 O O . ARG A 1 128 ? -5.255 -18.338 -0.336 1.00 95.75 128 ARG A O 1
ATOM 969 N N . SER A 1 129 ? -6.077 -16.945 -1.886 1.00 94.62 129 SER A N 1
ATOM 970 C CA . SER A 1 129 ? -7.481 -17.092 -1.494 1.00 94.62 129 SER A CA 1
ATOM 971 C C . SER A 1 129 ? -8.405 -16.909 -2.697 1.00 94.62 129 SER A C 1
ATOM 973 O O . SER A 1 129 ? -7.949 -16.566 -3.785 1.00 94.62 129 SER A O 1
ATOM 975 N N . ALA A 1 130 ? -9.715 -17.088 -2.507 1.00 95.69 130 ALA A N 1
ATOM 976 C CA . ALA A 1 130 ? -10.699 -16.769 -3.543 1.00 95.69 130 ALA A CA 1
ATOM 977 C C . ALA A 1 130 ? -10.645 -15.289 -3.980 1.00 95.69 130 ALA A C 1
ATOM 979 O O . ALA A 1 130 ? -10.907 -14.991 -5.139 1.00 95.69 130 ALA A O 1
ATOM 980 N N . HIS A 1 131 ? -10.256 -14.380 -3.076 1.00 96.06 131 HIS A N 1
ATOM 981 C CA . HIS A 1 131 ? -10.147 -12.944 -3.353 1.00 96.06 131 HIS A CA 1
ATOM 982 C C . HIS A 1 131 ? -8.805 -12.553 -3.991 1.00 96.06 131 HIS A C 1
ATOM 984 O O . HIS A 1 131 ? -8.702 -11.510 -4.627 1.00 96.06 131 HIS A O 1
ATOM 990 N N . CYS A 1 132 ? -7.777 -13.396 -3.855 1.00 97.12 132 CYS A N 1
ATOM 991 C CA . CYS A 1 132 ? -6.514 -13.235 -4.568 1.00 97.12 132 CYS A CA 1
ATOM 992 C C . CYS A 1 132 ? -5.939 -14.602 -4.983 1.00 97.12 132 CYS A C 1
ATOM 994 O O . CYS A 1 132 ? -5.091 -15.169 -4.281 1.00 97.12 132 CYS A O 1
ATOM 996 N N . PRO A 1 133 ? -6.392 -15.167 -6.118 1.00 96.69 133 PRO A N 1
ATOM 997 C CA . PRO A 1 133 ? -5.963 -16.496 -6.560 1.00 96.69 133 PRO A CA 1
ATOM 998 C C . PRO A 1 133 ? -4.474 -16.572 -6.929 1.00 96.69 133 PRO A C 1
ATOM 1000 O O . PRO A 1 133 ? -3.839 -17.619 -6.786 1.00 96.69 133 PRO A O 1
ATOM 1003 N N . HIS A 1 134 ? -3.895 -15.461 -7.388 1.00 97.38 134 HIS A N 1
ATOM 1004 C CA . HIS A 1 134 ? -2.488 -15.361 -7.791 1.00 97.38 134 HIS A CA 1
ATOM 1005 C C . HIS A 1 134 ? -1.549 -14.921 -6.662 1.00 97.38 134 HIS A C 1
ATOM 1007 O O . HIS A 1 134 ? -0.337 -14.885 -6.870 1.00 97.38 134 HIS A O 1
ATOM 1013 N N . CYS A 1 135 ? -2.080 -14.616 -5.477 1.00 97.75 135 CYS A N 1
ATOM 1014 C CA . CYS A 1 135 ? -1.267 -14.298 -4.312 1.00 97.75 135 CYS A CA 1
ATOM 1015 C C . CYS A 1 135 ? -0.389 -15.483 -3.879 1.00 97.75 135 CYS A C 1
ATOM 1017 O O . CYS A 1 135 ? -0.716 -16.650 -4.127 1.00 97.75 135 CYS A O 1
ATOM 1019 N N . VAL A 1 136 ? 0.756 -15.166 -3.265 1.00 96.69 136 VAL A N 1
ATOM 1020 C CA . VAL A 1 136 ? 1.809 -16.142 -2.929 1.00 96.69 136 VAL A CA 1
ATOM 1021 C C . VAL A 1 136 ? 1.930 -16.357 -1.422 1.00 96.69 136 VAL A C 1
ATOM 1023 O O . VAL A 1 136 ? 2.032 -17.501 -0.994 1.00 96.69 136 VAL A O 1
ATOM 1026 N N . GLY A 1 137 ? 1.909 -15.283 -0.631 1.00 95.88 137 GLY A N 1
ATOM 1027 C CA . GLY A 1 137 ? 2.025 -15.346 0.828 1.00 95.88 137 GLY A CA 1
ATOM 1028 C C . GLY A 1 137 ? 3.408 -15.792 1.296 1.00 95.88 137 GLY A C 1
ATOM 1029 O O . GLY A 1 137 ? 3.547 -16.847 1.913 1.00 95.88 137 GLY A O 1
ATOM 1030 N N . LEU A 1 138 ? 4.448 -15.003 1.005 1.00 96.31 138 LEU A N 1
ATOM 1031 C CA . LEU A 1 138 ? 5.795 -15.316 1.488 1.00 96.31 138 LEU A CA 1
ATOM 1032 C C . LEU A 1 138 ? 5.845 -15.209 3.020 1.00 96.31 138 LEU A C 1
ATOM 1034 O O . LEU A 1 138 ? 5.248 -14.275 3.560 1.00 96.31 138 LEU A O 1
ATOM 1038 N N . PRO A 1 139 ? 6.521 -16.135 3.730 1.00 92.81 139 PRO A N 1
ATOM 1039 C CA . PRO A 1 139 ? 6.434 -16.227 5.187 1.00 92.81 139 PRO A CA 1
ATOM 1040 C C . PRO A 1 139 ? 6.744 -14.916 5.913 1.00 92.81 139 PRO A C 1
ATOM 1042 O O . PRO A 1 139 ? 6.000 -14.538 6.816 1.00 92.81 139 PRO A O 1
ATOM 1045 N N . GLU A 1 140 ? 7.791 -14.204 5.506 1.00 93.38 140 GLU A N 1
ATOM 1046 C CA . GLU A 1 140 ? 8.217 -12.949 6.126 1.00 93.38 140 GLU A CA 1
ATOM 1047 C C . GLU A 1 140 ? 7.335 -11.769 5.699 1.00 93.38 140 GLU A C 1
ATOM 1049 O O . GLU A 1 140 ? 6.926 -10.964 6.538 1.00 93.38 140 GLU A O 1
ATOM 1054 N N . ASP A 1 141 ? 7.003 -11.682 4.410 1.00 95.56 141 ASP A N 1
ATOM 1055 C CA . ASP A 1 141 ? 6.214 -10.577 3.865 1.00 95.56 141 ASP A CA 1
ATOM 1056 C C . ASP A 1 141 ? 4.774 -10.609 4.389 1.00 95.56 141 ASP A C 1
ATOM 1058 O O . ASP A 1 141 ? 4.256 -9.597 4.867 1.00 95.56 141 ASP A O 1
ATOM 1062 N N . ARG A 1 142 ? 4.125 -11.780 4.390 1.00 95.00 142 ARG A N 1
ATOM 1063 C CA . ARG A 1 142 ? 2.730 -11.898 4.842 1.00 95.00 142 ARG A CA 1
ATOM 1064 C C . ARG A 1 142 ? 2.550 -11.567 6.319 1.00 95.00 142 ARG A C 1
ATOM 1066 O O . ARG A 1 142 ? 1.507 -11.050 6.713 1.00 95.00 142 ARG A O 1
ATOM 1073 N N . LEU A 1 143 ? 3.569 -11.816 7.146 1.00 94.62 143 LEU A N 1
ATOM 1074 C CA . LEU A 1 143 ? 3.522 -11.481 8.570 1.00 94.62 143 LEU A CA 1
ATOM 1075 C C . LEU A 1 143 ? 3.393 -9.972 8.799 1.00 94.62 143 LEU A C 1
ATOM 1077 O O . LEU A 1 143 ? 2.781 -9.570 9.787 1.00 94.62 143 LEU A O 1
ATOM 1081 N N . ILE A 1 144 ? 3.898 -9.136 7.885 1.00 95.00 144 ILE A N 1
ATOM 1082 C CA . ILE A 1 144 ? 3.738 -7.676 7.960 1.00 95.00 144 ILE A CA 1
ATOM 1083 C C . ILE A 1 144 ? 2.256 -7.309 7.855 1.00 95.00 144 ILE A C 1
ATOM 1085 O O . ILE A 1 144 ? 1.750 -6.551 8.687 1.00 95.00 144 ILE A O 1
ATOM 1089 N N . VAL A 1 145 ? 1.553 -7.882 6.875 1.00 96.56 145 VAL A N 1
ATOM 1090 C CA . VAL A 1 145 ? 0.117 -7.651 6.669 1.00 96.56 145 VAL A CA 1
ATOM 1091 C C . VAL A 1 145 ? -0.693 -8.197 7.837 1.00 96.56 145 VAL A C 1
ATOM 1093 O O . VAL A 1 145 ? -1.498 -7.464 8.407 1.00 96.56 145 VAL A O 1
ATOM 1096 N N . LEU A 1 146 ? -0.457 -9.448 8.240 1.00 95.81 146 LEU A N 1
ATOM 1097 C CA . LEU A 1 146 ? -1.209 -10.065 9.334 1.00 95.81 146 LEU A CA 1
ATOM 1098 C C . LEU A 1 146 ? -1.015 -9.310 10.654 1.00 95.81 146 LEU A C 1
ATOM 1100 O O . LEU A 1 146 ? -1.980 -9.099 11.386 1.00 95.81 146 LEU A O 1
ATOM 1104 N N . ASN A 1 147 ? 0.204 -8.848 10.946 1.00 94.62 147 ASN A N 1
ATOM 1105 C CA . ASN A 1 147 ? 0.466 -8.043 12.134 1.00 94.62 147 ASN A CA 1
ATOM 1106 C C . ASN A 1 147 ? -0.251 -6.687 12.069 1.00 94.62 147 ASN A C 1
ATOM 1108 O O . ASN A 1 147 ? -0.911 -6.297 13.030 1.00 94.62 147 ASN A O 1
ATOM 1112 N N . ALA A 1 148 ? -0.171 -5.980 10.938 1.00 95.69 148 ALA A N 1
ATOM 1113 C CA . ALA A 1 148 ? -0.846 -4.695 10.768 1.00 95.69 148 ALA A CA 1
ATOM 1114 C C . ALA A 1 148 ? -2.376 -4.823 10.903 1.00 95.69 148 ALA A C 1
ATOM 1116 O O . ALA A 1 148 ? -2.999 -4.054 11.637 1.00 95.69 148 ALA A O 1
ATOM 1117 N N . LEU A 1 149 ? -2.971 -5.848 10.289 1.00 95.94 149 LEU A N 1
ATOM 1118 C CA . LEU A 1 149 ? -4.398 -6.152 10.418 1.00 95.94 149 LEU A CA 1
ATOM 1119 C C . LEU A 1 149 ? -4.780 -6.599 11.838 1.00 95.94 149 LEU A C 1
ATOM 1121 O O . LEU A 1 149 ? -5.849 -6.228 12.319 1.00 95.94 149 LEU A O 1
ATOM 1125 N N . GLY A 1 150 ? -3.904 -7.317 12.547 1.00 93.94 150 GLY A N 1
ATOM 1126 C CA . GLY A 1 150 ? -4.087 -7.658 13.965 1.00 93.94 150 GLY A CA 1
ATOM 1127 C C . GLY A 1 150 ? -4.144 -6.426 14.878 1.00 93.94 150 GLY A C 1
ATOM 1128 O O . GLY A 1 150 ? -4.832 -6.436 15.897 1.00 93.94 150 GLY A O 1
ATOM 1129 N N . HIS A 1 151 ? -3.496 -5.331 14.471 1.00 93.06 151 HIS A N 1
ATOM 1130 C CA . HIS A 1 151 ? -3.604 -4.009 15.099 1.00 93.06 151 HIS A CA 1
ATOM 1131 C C . HIS A 1 151 ? -4.735 -3.138 14.523 1.00 93.06 151 HIS A C 1
ATOM 1133 O O . HIS A 1 151 ? -4.867 -1.971 14.894 1.00 93.06 151 HIS A O 1
ATOM 1139 N N . ARG A 1 152 ? -5.579 -3.707 13.653 1.00 94.50 152 ARG A N 1
ATOM 1140 C CA . ARG A 1 152 ? -6.673 -3.040 12.932 1.00 94.50 152 ARG A CA 1
ATOM 1141 C C . ARG A 1 152 ? -6.227 -1.901 12.014 1.00 94.50 152 ARG A C 1
ATOM 1143 O O . ARG A 1 152 ? -7.037 -1.047 11.672 1.00 94.50 152 ARG A O 1
ATOM 1150 N N . PHE A 1 153 ? -4.966 -1.865 11.594 1.00 95.50 153 PHE A N 1
ATOM 1151 C CA . PHE A 1 153 ? -4.517 -0.873 10.621 1.00 95.50 153 PHE A CA 1
ATOM 1152 C C . PHE A 1 153 ? -5.088 -1.180 9.238 1.00 95.50 153 PHE A C 1
ATOM 1154 O O . PHE A 1 153 ? -5.209 -2.342 8.852 1.00 95.50 153 PHE A O 1
ATOM 1161 N N . ALA A 1 154 ? -5.407 -0.133 8.482 1.00 96.88 154 ALA A N 1
ATOM 1162 C CA . ALA A 1 154 ? -5.681 -0.258 7.060 1.00 96.88 154 ALA A CA 1
ATOM 1163 C C . ALA A 1 154 ? -4.359 -0.520 6.331 1.00 96.88 154 ALA A C 1
ATOM 1165 O O . ALA A 1 154 ? -3.374 0.178 6.572 1.00 96.88 154 ALA A O 1
ATOM 1166 N N . VAL A 1 155 ? -4.312 -1.524 5.461 1.00 97.88 155 VAL A N 1
ATOM 1167 C CA . VAL A 1 155 ? -3.069 -1.948 4.804 1.00 97.88 155 VAL A CA 1
ATOM 1168 C C . VAL A 1 155 ? -3.226 -1.851 3.300 1.00 97.88 155 VAL A C 1
ATOM 1170 O O . VAL A 1 155 ? -4.197 -2.368 2.755 1.00 97.88 155 VAL A O 1
ATOM 1173 N N . ILE A 1 156 ? -2.246 -1.243 2.636 1.00 98.44 156 ILE A N 1
ATOM 1174 C CA . ILE A 1 156 ? -2.149 -1.172 1.179 1.00 98.44 156 ILE A CA 1
ATOM 1175 C C . ILE A 1 156 ? -0.739 -1.566 0.736 1.00 98.44 156 ILE A C 1
ATOM 1177 O O . ILE A 1 156 ? 0.256 -0.995 1.184 1.00 98.44 156 ILE A O 1
ATOM 1181 N N . ALA A 1 157 ? -0.651 -2.545 -0.160 1.00 98.38 157 ALA A N 1
ATOM 1182 C CA . ALA A 1 157 ? 0.572 -2.945 -0.838 1.00 98.38 157 ALA A CA 1
ATOM 1183 C C . ALA A 1 157 ? 0.482 -2.560 -2.318 1.00 98.38 157 ALA A C 1
ATOM 1185 O O . ALA A 1 157 ? -0.500 -2.877 -2.988 1.00 98.38 157 ALA A O 1
ATOM 1186 N N . VAL A 1 158 ? 1.516 -1.890 -2.825 1.00 98.38 158 VAL A N 1
ATOM 1187 C CA . VAL 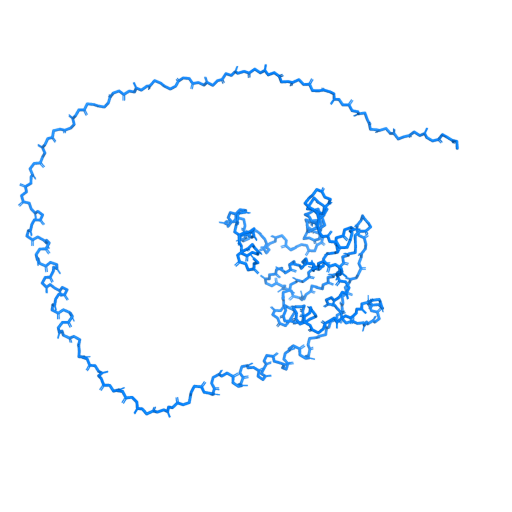A 1 158 ? 1.582 -1.419 -4.217 1.00 98.38 158 VAL A CA 1
ATOM 1188 C C . VAL A 1 158 ? 2.775 -2.072 -4.898 1.00 98.38 158 VAL A C 1
ATOM 1190 O O . VAL A 1 158 ? 3.877 -2.092 -4.344 1.00 98.38 158 VAL A O 1
ATOM 1193 N N . SER A 1 159 ? 2.561 -2.628 -6.087 1.00 98.19 159 SER A N 1
ATOM 1194 C CA . SER A 1 159 ? 3.639 -3.125 -6.943 1.00 98.19 159 SER A CA 1
ATOM 1195 C C . SER A 1 159 ? 4.340 -1.970 -7.668 1.00 98.19 159 SER A C 1
ATOM 1197 O O . SER A 1 159 ? 3.711 -0.994 -8.044 1.00 98.19 159 SER A O 1
ATOM 1199 N N . SER A 1 160 ? 5.642 -2.073 -7.912 1.00 96.94 160 SER A N 1
ATOM 1200 C CA . SER A 1 160 ? 6.323 -1.235 -8.903 1.00 96.94 160 SER A CA 1
ATOM 1201 C C . SER A 1 160 ? 5.883 -1.640 -10.313 1.00 96.94 160 SER A C 1
ATOM 1203 O O . SER A 1 160 ? 5.451 -2.778 -10.523 1.00 96.94 160 SER A O 1
ATOM 1205 N N . LEU A 1 161 ? 6.068 -0.766 -11.304 1.00 94.31 161 LEU A N 1
ATOM 1206 C CA . LEU A 1 161 ? 5.825 -1.105 -12.715 1.00 94.31 161 LEU A CA 1
ATOM 1207 C C . LEU A 1 161 ? 6.787 -2.177 -13.253 1.00 94.31 161 LEU A C 1
ATOM 1209 O O . LEU A 1 161 ? 6.515 -2.814 -14.272 1.00 94.31 161 LEU A O 1
ATOM 1213 N N . GLY A 1 162 ? 7.946 -2.330 -12.613 1.00 92.06 162 GLY A N 1
ATOM 1214 C CA . GLY A 1 162 ? 8.981 -3.280 -12.998 1.00 92.06 162 GLY A CA 1
ATOM 1215 C C . GLY A 1 162 ? 9.223 -4.360 -11.948 1.00 92.06 162 GLY A C 1
ATOM 1216 O O . GLY A 1 162 ? 8.375 -4.688 -11.126 1.00 92.06 162 GLY A O 1
ATOM 1217 N N . ARG A 1 163 ? 10.437 -4.921 -11.979 1.00 93.44 163 ARG A N 1
ATOM 1218 C CA . ARG A 1 163 ? 10.921 -5.839 -10.933 1.00 93.44 163 ARG A CA 1
ATOM 1219 C C . ARG A 1 163 ? 11.366 -5.098 -9.671 1.00 93.44 163 ARG A C 1
ATOM 1221 O O . ARG A 1 163 ? 11.367 -5.674 -8.592 1.00 93.44 163 ARG A O 1
ATOM 1228 N N . CYS A 1 164 ? 11.796 -3.852 -9.811 1.00 96.06 164 CYS A N 1
ATOM 1229 C CA . CYS A 1 164 ? 12.329 -3.020 -8.743 1.00 96.06 164 CYS A CA 1
ATOM 1230 C C . CYS A 1 164 ? 11.740 -1.620 -8.859 1.00 96.06 164 CYS A C 1
ATOM 1232 O O . CYS A 1 164 ? 11.483 -1.154 -9.968 1.00 96.06 164 CYS A O 1
ATOM 1234 N N . TRP A 1 165 ? 11.660 -0.939 -7.720 1.00 96.00 165 TRP A N 1
ATOM 1235 C CA . TRP A 1 165 ? 11.331 0.476 -7.645 1.00 96.00 165 TRP A CA 1
ATOM 1236 C C . TRP A 1 165 ? 12.383 1.345 -8.337 1.00 96.00 165 TRP A C 1
ATOM 1238 O O . TRP A 1 165 ? 13.589 1.164 -8.154 1.00 96.00 165 TRP A O 1
ATOM 1248 N N . SER A 1 166 ? 11.904 2.336 -9.071 1.00 95.19 166 SER A N 1
ATOM 1249 C CA . SER A 1 166 ? 12.652 3.414 -9.696 1.00 95.19 166 SER A CA 1
ATOM 1250 C C . SER A 1 166 ? 12.029 4.745 -9.288 1.00 95.19 166 SER A C 1
ATOM 1252 O O . SER A 1 166 ? 10.814 4.920 -9.356 1.00 95.19 166 SER A O 1
ATOM 1254 N N . ILE A 1 167 ? 12.866 5.706 -8.888 1.00 91.81 167 ILE A N 1
ATOM 1255 C CA . ILE A 1 167 ? 12.403 7.041 -8.483 1.00 91.81 167 ILE A CA 1
ATOM 1256 C C . ILE A 1 167 ? 11.614 7.711 -9.614 1.00 91.81 167 ILE A C 1
ATOM 1258 O O . ILE A 1 167 ? 10.537 8.250 -9.382 1.00 91.81 167 ILE A O 1
ATOM 1262 N N . GLU A 1 168 ? 12.131 7.629 -10.838 1.00 91.31 168 GLU A N 1
ATOM 1263 C CA . GLU A 1 168 ? 11.557 8.294 -12.010 1.00 91.31 168 GLU A CA 1
ATOM 1264 C C . GLU A 1 168 ? 10.201 7.716 -12.415 1.00 91.31 168 GLU A C 1
ATOM 1266 O O . GLU A 1 168 ? 9.329 8.450 -12.871 1.00 91.31 168 GLU A O 1
ATOM 1271 N N . LYS A 1 169 ? 10.025 6.399 -12.264 1.00 91.19 169 LYS A N 1
ATOM 1272 C CA . LYS A 1 169 ? 8.843 5.693 -12.773 1.00 91.19 169 LYS A CA 1
ATOM 1273 C C . LYS A 1 169 ? 7.780 5.493 -11.707 1.00 91.19 169 LYS A C 1
ATOM 1275 O O . LYS A 1 169 ? 6.602 5.657 -11.994 1.00 91.19 169 LYS A O 1
ATOM 1280 N N . ASP A 1 170 ? 8.183 5.145 -10.489 1.00 94.31 170 ASP A N 1
ATOM 1281 C CA . ASP A 1 170 ? 7.254 4.587 -9.510 1.00 94.31 170 ASP A CA 1
ATOM 1282 C C . ASP A 1 170 ? 6.834 5.587 -8.430 1.00 94.31 170 ASP A C 1
ATOM 1284 O O . ASP A 1 170 ? 5.740 5.454 -7.892 1.00 94.31 170 ASP A O 1
ATOM 1288 N N . VAL A 1 171 ? 7.640 6.609 -8.106 1.00 93.31 171 VAL A N 1
ATOM 1289 C CA . VAL A 1 171 ? 7.312 7.533 -6.996 1.00 93.31 171 VAL A CA 1
ATOM 1290 C C . VAL A 1 171 ? 6.040 8.325 -7.282 1.00 93.31 171 VAL A C 1
ATOM 1292 O O . VAL A 1 171 ? 5.170 8.420 -6.417 1.00 93.31 171 VAL A O 1
ATOM 1295 N N . GLY A 1 172 ? 5.912 8.876 -8.493 1.00 93.81 172 GLY A N 1
ATOM 1296 C CA . GLY A 1 172 ? 4.715 9.616 -8.893 1.00 93.81 172 GLY A CA 1
ATOM 1297 C C . GLY A 1 172 ? 3.468 8.732 -8.899 1.00 93.81 172 GLY A C 1
ATOM 1298 O O . GLY A 1 172 ? 2.437 9.121 -8.357 1.00 93.81 172 GLY A O 1
ATOM 1299 N N . ILE A 1 173 ? 3.596 7.516 -9.435 1.00 94.69 173 ILE A N 1
ATOM 1300 C CA . ILE A 1 173 ? 2.502 6.543 -9.536 1.00 94.69 173 ILE A CA 1
ATOM 1301 C C . ILE A 1 173 ? 2.063 6.075 -8.150 1.00 94.69 173 ILE A C 1
ATOM 1303 O O . ILE A 1 173 ? 0.886 6.168 -7.819 1.00 94.69 173 ILE A O 1
ATOM 1307 N N . ALA A 1 174 ? 2.996 5.643 -7.300 1.00 95.19 174 ALA A N 1
ATOM 1308 C CA . ALA A 1 174 ? 2.680 5.189 -5.950 1.00 95.19 174 ALA A CA 1
ATOM 1309 C C . ALA A 1 174 ? 2.062 6.303 -5.100 1.00 95.19 174 ALA A C 1
ATOM 1311 O O . ALA A 1 174 ? 1.127 6.044 -4.345 1.00 95.19 174 ALA A O 1
ATOM 1312 N N . LYS A 1 175 ? 2.535 7.549 -5.249 1.00 95.25 175 LYS A N 1
ATOM 1313 C CA . LYS A 1 175 ? 1.919 8.704 -4.589 1.00 95.25 175 LYS A CA 1
ATOM 1314 C C . LYS A 1 175 ? 0.486 8.925 -5.079 1.00 95.25 175 LYS A C 1
ATOM 1316 O O . LYS A 1 175 ? -0.394 9.101 -4.243 1.00 95.25 175 LYS A O 1
ATOM 1321 N N . GLY A 1 176 ? 0.258 8.890 -6.392 1.00 95.62 176 GLY A N 1
ATOM 1322 C CA . GLY A 1 176 ? -1.073 9.050 -6.982 1.00 95.62 176 GLY A CA 1
ATOM 1323 C C . GLY A 1 176 ? -2.045 7.961 -6.531 1.00 95.62 176 GLY A C 1
ATOM 1324 O O . GLY A 1 176 ? -3.137 8.276 -6.069 1.00 95.62 176 GLY A O 1
ATOM 1325 N N . ILE A 1 177 ? -1.613 6.697 -6.561 1.00 96.62 177 ILE A N 1
ATOM 1326 C CA . ILE A 1 177 ? -2.385 5.549 -6.061 1.00 96.62 177 ILE A CA 1
ATOM 1327 C C . ILE A 1 177 ? -2.715 5.726 -4.583 1.00 96.62 177 ILE A C 1
ATOM 1329 O O . ILE A 1 177 ? -3.857 5.528 -4.186 1.00 96.62 177 ILE A O 1
ATOM 1333 N N . LEU A 1 178 ? -1.735 6.110 -3.761 1.00 95.44 178 LEU A N 1
ATOM 1334 C CA . LEU A 1 178 ? -1.965 6.286 -2.333 1.00 95.44 178 LEU A CA 1
ATOM 1335 C C . LEU A 1 178 ? -2.985 7.402 -2.078 1.00 95.44 178 LEU A C 1
ATOM 1337 O O . LEU A 1 178 ? -3.914 7.190 -1.307 1.00 95.44 178 LEU A O 1
ATOM 1341 N N . GLN A 1 179 ? -2.852 8.552 -2.747 1.00 94.56 179 GLN A N 1
ATOM 1342 C CA . GLN A 1 179 ? -3.800 9.667 -2.633 1.00 94.56 179 GLN A CA 1
ATOM 1343 C C . GLN A 1 179 ? -5.217 9.251 -3.043 1.00 94.56 179 GLN A C 1
ATOM 1345 O O . GLN A 1 179 ? -6.138 9.385 -2.241 1.00 94.56 179 GLN A O 1
ATOM 1350 N N . TRP A 1 180 ? -5.363 8.661 -4.231 1.00 95.06 180 TRP A N 1
ATOM 1351 C CA . TRP A 1 180 ? -6.632 8.128 -4.734 1.00 95.06 180 TRP A CA 1
ATOM 1352 C C . TRP A 1 180 ? -7.268 7.133 -3.753 1.00 95.06 180 TRP A C 1
ATOM 1354 O O . TRP A 1 180 ? -8.453 7.226 -3.444 1.00 95.06 180 TRP A O 1
ATOM 1364 N N . TRP A 1 181 ? -6.473 6.212 -3.208 1.00 96.31 181 TRP A N 1
ATOM 1365 C CA . TRP A 1 181 ? -6.962 5.186 -2.292 1.00 96.31 181 TRP A CA 1
ATOM 1366 C C . TRP A 1 181 ? -7.427 5.779 -0.955 1.00 96.31 181 TRP A C 1
ATOM 1368 O O . TRP A 1 181 ? -8.487 5.421 -0.448 1.00 96.31 181 TRP A O 1
ATOM 1378 N N . ILE A 1 182 ? -6.672 6.727 -0.393 1.00 94.62 182 ILE A N 1
ATOM 1379 C CA . ILE A 1 182 ? -7.056 7.429 0.842 1.00 94.62 182 ILE A CA 1
ATOM 1380 C C . ILE A 1 182 ? -8.366 8.201 0.641 1.00 94.62 182 ILE A C 1
ATOM 1382 O O . ILE A 1 182 ? -9.222 8.184 1.527 1.00 94.62 182 ILE A O 1
ATOM 1386 N N . GLU A 1 183 ? -8.504 8.904 -0.486 1.00 93.88 183 GLU A N 1
ATOM 1387 C CA . GLU A 1 183 ? -9.691 9.696 -0.821 1.00 93.88 183 GLU A CA 1
ATOM 1388 C C . GLU A 1 183 ? -10.927 8.809 -0.975 1.00 93.88 183 GLU A C 1
ATOM 1390 O O . GLU A 1 183 ? -11.932 9.052 -0.309 1.00 93.88 183 GLU A O 1
ATOM 1395 N N . ASN A 1 184 ? -10.826 7.735 -1.759 1.00 95.44 184 ASN A N 1
ATOM 1396 C CA . ASN A 1 184 ? -11.950 6.838 -2.038 1.00 95.44 184 ASN A CA 1
ATOM 1397 C C . ASN A 1 184 ? -12.461 6.063 -0.823 1.00 95.44 184 ASN A C 1
ATOM 1399 O O . ASN A 1 184 ? -13.594 5.585 -0.833 1.00 95.44 184 ASN A O 1
ATOM 1403 N N . HIS A 1 185 ? -11.632 5.912 0.208 1.00 95.44 185 HIS A N 1
ATOM 1404 C CA . HIS A 1 185 ? -11.993 5.200 1.432 1.00 95.44 185 HIS A CA 1
ATOM 1405 C C . HIS A 1 185 ? -12.122 6.121 2.649 1.00 95.44 185 HIS A C 1
ATOM 1407 O O . HIS A 1 185 ? -12.156 5.638 3.780 1.00 95.44 185 HIS A O 1
ATOM 1413 N N . GLU A 1 186 ? -12.178 7.440 2.433 1.00 92.56 186 GLU A N 1
ATOM 1414 C CA . GLU A 1 186 ? -12.386 8.452 3.478 1.00 92.56 186 GLU A CA 1
ATOM 1415 C C . GLU A 1 186 ? -11.362 8.391 4.635 1.00 92.56 186 GLU A C 1
ATOM 1417 O O . GLU A 1 186 ? -11.613 8.842 5.756 1.00 92.56 186 GLU A O 1
ATOM 1422 N N . LEU A 1 187 ? -10.151 7.890 4.363 1.00 91.69 187 LEU A N 1
ATOM 1423 C CA . LEU A 1 187 ? -9.083 7.720 5.362 1.00 91.69 187 LEU A CA 1
ATOM 1424 C C . LEU A 1 187 ? -8.333 9.030 5.665 1.00 91.69 187 LEU A C 1
ATOM 1426 O O . LEU A 1 187 ? -7.405 9.055 6.474 1.00 91.69 187 LEU A O 1
ATOM 1430 N N . GLN A 1 188 ? -8.748 10.138 5.046 1.00 86.62 188 GLN A N 1
ATOM 1431 C CA . GLN A 1 188 ? -8.151 11.471 5.182 1.00 86.62 188 GLN A CA 1
ATOM 1432 C C . GLN A 1 188 ? -8.027 11.920 6.640 1.00 86.62 188 GLN A C 1
ATOM 1434 O O . GLN A 1 188 ? -7.006 12.482 7.032 1.00 86.62 188 GLN A O 1
ATOM 1439 N N . LYS A 1 189 ? -9.028 11.605 7.471 1.00 84.44 189 LYS A N 1
ATOM 1440 C CA . LYS A 1 189 ? -9.047 11.971 8.898 1.00 84.44 189 LYS A CA 1
ATOM 1441 C C . LYS A 1 189 ? -7.887 11.359 9.697 1.00 84.44 189 LYS A C 1
ATOM 1443 O O . LYS A 1 189 ? -7.493 11.912 10.719 1.00 84.44 189 LYS A O 1
ATOM 1448 N N . LEU A 1 190 ? -7.328 10.238 9.233 1.00 80.81 190 LEU A N 1
ATOM 1449 C CA . LEU A 1 190 ? -6.177 9.578 9.862 1.00 80.81 190 LEU A CA 1
ATOM 1450 C C . LEU A 1 190 ? -4.855 10.254 9.487 1.00 80.81 190 LEU A C 1
ATOM 1452 O O . LEU A 1 190 ? -3.896 10.237 10.252 1.00 80.81 190 LEU A O 1
ATOM 1456 N N . LEU A 1 191 ? -4.802 10.874 8.309 1.00 68.12 191 LEU A N 1
ATOM 1457 C CA . LEU A 1 191 ? -3.615 11.556 7.793 1.00 68.12 191 LEU A CA 1
ATOM 1458 C C . LEU A 1 191 ? -3.622 13.052 8.107 1.00 68.12 191 LEU A C 1
ATOM 1460 O O . LEU A 1 191 ? -2.562 13.668 8.202 1.00 68.12 191 LEU A O 1
ATOM 1464 N N . SER A 1 192 ? -4.793 13.625 8.390 1.00 58.38 192 SER A N 1
ATOM 1465 C CA . SER A 1 192 ? -4.926 14.975 8.935 1.00 58.38 192 SER A CA 1
ATOM 1466 C C . SER A 1 192 ? -4.376 15.106 10.369 1.00 58.38 192 SER A C 1
ATOM 1468 O O . SER A 1 192 ? -4.390 16.193 10.929 1.00 58.38 192 SER A O 1
ATOM 1470 N N . GLN A 1 193 ? -3.889 14.025 10.983 1.00 51.16 193 GLN A N 1
ATOM 1471 C CA . GLN A 1 193 ? -3.097 14.067 12.221 1.00 51.16 193 GLN A CA 1
ATOM 1472 C C . GLN A 1 193 ? -1.581 13.969 11.955 1.00 51.16 193 GLN A C 1
ATOM 1474 O O . GLN A 1 193 ? -0.780 14.209 12.852 1.00 51.16 193 GLN A O 1
ATOM 1479 N N . LEU A 1 194 ? -1.179 13.637 10.721 1.00 47.44 194 LEU A N 1
ATOM 1480 C CA . LEU A 1 194 ? 0.210 13.423 10.303 1.00 47.44 194 LEU A CA 1
ATOM 1481 C C . LEU A 1 194 ? 0.846 14.635 9.603 1.00 47.44 194 LEU A C 1
ATOM 1483 O O . LEU A 1 194 ? 2.068 14.709 9.560 1.00 47.44 194 LEU A O 1
ATOM 1487 N N . TRP A 1 195 ? 0.075 15.600 9.086 1.00 43.66 195 TRP A N 1
ATOM 1488 C CA . TRP A 1 195 ? 0.627 16.806 8.430 1.00 43.66 195 TRP A CA 1
ATOM 1489 C C . TRP A 1 195 ? 1.269 17.821 9.393 1.00 43.66 195 TRP A C 1
ATOM 1491 O O . TRP A 1 195 ? 1.962 18.723 8.934 1.00 43.66 195 TRP A O 1
ATOM 1501 N N . GLU A 1 196 ? 1.130 17.628 10.709 1.00 43.22 196 GLU A N 1
ATOM 1502 C CA . GLU A 1 196 ? 1.942 18.307 11.735 1.00 43.22 196 GLU A CA 1
ATOM 1503 C C . GLU A 1 196 ? 3.361 17.700 11.860 1.00 43.22 196 GLU A C 1
ATOM 1505 O O . GLU A 1 196 ? 4.227 18.239 12.549 1.00 43.22 196 GLU A O 1
ATOM 1510 N N . LEU A 1 197 ? 3.650 16.585 11.173 1.00 41.44 197 LEU A N 1
ATOM 1511 C CA . LEU A 1 197 ? 4.985 15.994 11.088 1.00 41.44 197 LEU A CA 1
ATOM 1512 C C . LEU A 1 197 ? 5.539 16.161 9.666 1.00 41.44 197 LEU A C 1
ATOM 1514 O O . LEU A 1 197 ? 5.091 15.541 8.706 1.00 41.44 197 LEU A O 1
ATOM 1518 N N . HIS A 1 198 ? 6.543 17.034 9.555 1.00 41.28 198 HIS A N 1
ATOM 1519 C CA . HIS A 1 198 ? 7.244 17.419 8.328 1.00 41.28 198 HIS A CA 1
ATOM 1520 C C . HIS A 1 198 ? 7.532 16.253 7.343 1.00 41.28 198 HIS A C 1
ATOM 1522 O O . HIS A 1 198 ? 7.931 15.164 7.768 1.00 41.28 198 HIS A O 1
ATOM 1528 N N . PRO A 1 199 ? 7.511 16.509 6.013 1.00 46.69 199 PRO A N 1
ATOM 1529 C CA . PRO A 1 199 ? 7.654 15.510 4.934 1.00 46.69 199 PRO A CA 1
ATOM 1530 C C . PRO A 1 199 ? 8.993 14.741 4.882 1.00 46.69 199 PRO A C 1
ATOM 1532 O O . PRO A 1 199 ? 9.194 13.896 4.014 1.00 46.69 199 PRO A O 1
ATOM 1535 N N . VAL A 1 200 ? 9.918 15.009 5.804 1.00 50.31 200 VAL A N 1
ATOM 1536 C CA . VAL A 1 200 ? 11.272 14.435 5.847 1.00 50.31 200 VAL A CA 1
ATOM 1537 C C . VAL A 1 200 ? 11.341 13.166 6.712 1.00 50.31 200 VAL A C 1
ATOM 1539 O O . VAL A 1 200 ? 12.185 12.304 6.469 1.00 50.31 200 VAL A O 1
ATOM 1542 N N . VAL A 1 201 ? 10.431 12.977 7.676 1.00 47.25 201 VAL A N 1
ATOM 1543 C CA . VAL A 1 201 ? 10.553 11.891 8.675 1.00 47.25 201 VAL A CA 1
ATOM 1544 C C . VAL A 1 201 ? 10.295 10.494 8.075 1.00 47.25 201 VAL A C 1
ATOM 1546 O O . VAL A 1 201 ? 10.948 9.528 8.469 1.00 47.25 201 VAL A O 1
ATOM 1549 N N . ILE A 1 202 ? 9.433 10.376 7.055 1.00 49.56 202 ILE A N 1
ATOM 1550 C CA . ILE A 1 202 ? 9.130 9.094 6.379 1.00 49.56 202 ILE A CA 1
ATOM 1551 C C . ILE A 1 202 ? 10.277 8.638 5.453 1.00 49.56 202 ILE A C 1
ATOM 1553 O O . ILE A 1 202 ? 10.525 7.438 5.327 1.00 49.56 202 ILE A O 1
ATOM 1557 N N . LEU A 1 203 ? 11.031 9.568 4.854 1.00 45.06 203 LEU A N 1
ATOM 1558 C CA . LEU A 1 203 ? 12.208 9.236 4.037 1.00 45.06 203 LEU A CA 1
ATOM 1559 C C . LEU A 1 203 ? 13.414 8.801 4.893 1.00 45.06 203 LEU A C 1
ATOM 1561 O O . LEU A 1 203 ? 14.195 7.953 4.461 1.00 45.06 203 LEU A O 1
ATOM 1565 N N . PHE A 1 204 ? 13.557 9.322 6.117 1.00 37.69 204 PHE A N 1
ATOM 1566 C CA . PHE A 1 204 ? 14.758 9.116 6.936 1.00 37.69 204 PHE A CA 1
ATOM 1567 C C . PHE A 1 204 ? 14.834 7.729 7.612 1.00 37.69 204 PHE A C 1
ATOM 1569 O O . PHE A 1 204 ? 15.917 7.152 7.714 1.00 37.69 204 PHE A O 1
ATOM 1576 N N . LEU A 1 205 ? 13.706 7.126 8.012 1.00 38.81 205 LEU A N 1
ATOM 1577 C CA . LEU A 1 205 ? 13.731 5.867 8.783 1.00 38.81 205 LEU A CA 1
ATOM 1578 C C . LEU A 1 205 ? 13.858 4.585 7.938 1.00 38.81 205 LEU A C 1
ATOM 1580 O O . LEU A 1 205 ? 14.264 3.552 8.470 1.00 38.81 205 LEU A O 1
ATOM 1584 N N . ARG A 1 206 ? 13.577 4.626 6.625 1.00 33.47 206 ARG A N 1
ATOM 1585 C CA . ARG A 1 206 ? 13.803 3.474 5.721 1.00 33.47 206 ARG A CA 1
ATOM 1586 C C . ARG A 1 206 ? 15.157 3.521 4.993 1.00 33.47 206 ARG A C 1
ATOM 1588 O O . ARG A 1 206 ? 15.558 2.498 4.445 1.00 33.47 206 ARG A O 1
ATOM 1595 N N . TRP A 1 207 ? 15.883 4.646 5.035 1.00 38.78 207 TRP A N 1
ATOM 1596 C CA . TRP A 1 207 ? 17.291 4.708 4.607 1.00 38.78 207 TRP A CA 1
ATOM 1597 C C . TRP A 1 207 ? 18.255 4.206 5.697 1.00 38.78 207 TRP A C 1
ATOM 1599 O O . TRP A 1 207 ? 19.152 3.439 5.387 1.00 38.78 207 TRP A O 1
ATOM 1609 N N . GLN A 1 208 ? 18.025 4.499 6.986 1.00 40.94 208 GLN A N 1
ATOM 1610 C CA . GLN A 1 208 ? 18.942 4.117 8.083 1.00 40.94 208 GLN A CA 1
ATOM 1611 C C . GLN A 1 208 ? 19.066 2.608 8.407 1.00 40.94 208 GLN A C 1
ATOM 1613 O O . GLN A 1 208 ? 19.765 2.243 9.351 1.00 40.94 208 GLN A O 1
ATOM 1618 N N . ARG A 1 209 ? 18.408 1.711 7.661 1.00 36.66 209 ARG A N 1
ATOM 1619 C CA . ARG A 1 209 ? 18.550 0.251 7.832 1.00 36.66 209 ARG A CA 1
ATOM 1620 C C . ARG A 1 209 ? 18.936 -0.462 6.528 1.00 36.66 209 ARG A C 1
ATOM 1622 O O . ARG A 1 209 ? 18.534 -1.607 6.312 1.00 36.66 209 ARG A O 1
ATOM 1629 N N . ARG A 1 210 ? 19.686 0.219 5.661 1.00 39.56 210 ARG A N 1
ATOM 1630 C CA . ARG A 1 210 ? 20.490 -0.393 4.601 1.00 39.56 210 ARG A CA 1
ATOM 1631 C C . ARG A 1 210 ? 21.836 0.303 4.489 1.00 39.56 210 ARG A C 1
ATOM 1633 O O . ARG A 1 210 ? 21.858 1.536 4.669 1.00 39.56 210 ARG A O 1
#

Secondary structure (DSSP, 8-state):
---------------------PPP-PPPPPPP----SHHHHHHHHHHHHHHHHHHS-----------TTHHHHHHHHHHHHHHHH-----EEEEETTEEEEEE--SS-S-EEEEEPPTT--GGGGS---SS-TT----HHHHHHHHHHHHTT-EEEEE--SSSS--HHHHHHHHHHHHHHHHHHTTTHHHHTTTTTS-TTHHHHHHHTT-